Protein AF-Q2H6L5-F1 (afdb_monomer)

Sequence (266 aa):
MANTTLASGLPPLPAYEIQPMPDLLPFISDFWLSLVSTHIAYWVVSMIFHVIDVYDLFPQYRLHTPEEITQRNLASRYEVARDVIIEQIIQMGMSAFLSATDPQQTTGTEEYDVAVWATRIRLAQRALPTVLGTLGFNAAAISKNMAASYPLLAGALAGGHYPFLTTTLDDVTGTAVPAFATWELMVAKAIYWVIVPGFQFWVATCFLDTWQYFWHRAMHLNKWMYSTSTRLLDNTNPMWLDTFFLPPLAFTSNTCGSSSAPGLRP

Radius of gyration: 29.84 Å; Cα contacts (8 Å, |Δi|>4): 184; chains: 1; bounding box: 64×45×95 Å

Structure (mmCIF, N/CA/C/O backbone):
data_AF-Q2H6L5-F1
#
_entry.id   AF-Q2H6L5-F1
#
loop_
_atom_site.group_PDB
_atom_site.id
_atom_site.type_symbol
_atom_site.label_atom_id
_atom_site.label_alt_id
_atom_site.label_comp_id
_atom_site.label_asym_id
_atom_site.label_entity_id
_atom_site.label_seq_id
_atom_site.pdbx_PDB_ins_code
_atom_site.Cartn_x
_atom_site.Cartn_y
_atom_site.Cartn_z
_atom_site.occupancy
_atom_site.B_iso_or_equiv
_atom_site.auth_seq_id
_atom_site.auth_comp_id
_atom_sit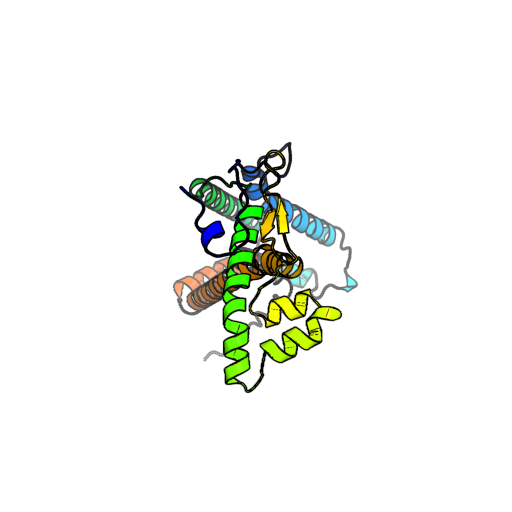e.auth_asym_id
_atom_site.auth_atom_id
_atom_site.pdbx_PDB_model_num
ATOM 1 N N . MET A 1 1 ? 11.562 21.575 -23.765 1.00 37.56 1 MET A N 1
ATOM 2 C CA . MET A 1 1 ? 12.894 20.967 -23.548 1.00 37.56 1 MET A CA 1
ATOM 3 C C . MET A 1 1 ? 13.044 19.821 -24.535 1.00 37.56 1 MET A C 1
ATOM 5 O O . MET A 1 1 ? 12.122 19.024 -24.623 1.00 37.56 1 MET A O 1
ATOM 9 N N . ALA A 1 2 ? 14.115 19.775 -25.331 1.00 34.81 2 ALA A N 1
ATOM 10 C CA . ALA A 1 2 ? 14.342 18.668 -26.264 1.00 34.81 2 ALA A CA 1
ATOM 11 C C . ALA A 1 2 ? 14.502 17.346 -25.488 1.00 34.81 2 ALA A C 1
ATOM 13 O O . ALA A 1 2 ? 15.162 17.309 -24.451 1.00 34.81 2 ALA A O 1
ATOM 14 N N . ASN A 1 3 ? 13.846 16.292 -25.968 1.00 46.44 3 ASN A N 1
ATOM 15 C CA . ASN A 1 3 ? 13.626 15.028 -25.268 1.00 46.44 3 ASN A CA 1
ATOM 16 C C . ASN A 1 3 ? 14.950 14.242 -25.103 1.00 46.44 3 ASN A C 1
ATOM 18 O O . ASN A 1 3 ? 15.406 13.574 -26.029 1.00 46.44 3 ASN A O 1
ATOM 22 N N . THR A 1 4 ? 15.590 14.319 -23.932 1.00 49.75 4 THR A N 1
ATOM 23 C CA . THR A 1 4 ? 16.863 13.640 -23.593 1.00 49.75 4 THR A CA 1
ATOM 24 C C . THR A 1 4 ? 16.803 12.105 -23.699 1.00 49.75 4 THR A C 1
ATOM 26 O O . THR A 1 4 ? 17.840 11.441 -23.771 1.00 49.75 4 THR A O 1
ATOM 29 N N . THR A 1 5 ? 15.603 11.525 -23.775 1.00 52.12 5 THR A N 1
ATOM 30 C CA . THR A 1 5 ? 15.363 10.087 -23.997 1.00 52.12 5 THR A CA 1
ATOM 31 C C . THR A 1 5 ? 15.743 9.629 -25.414 1.00 52.12 5 THR A C 1
ATOM 33 O O . THR A 1 5 ? 16.339 8.563 -25.568 1.00 52.12 5 THR A O 1
ATOM 36 N N . LEU A 1 6 ? 15.533 10.469 -26.439 1.00 52.00 6 LEU A N 1
ATOM 37 C CA . LEU A 1 6 ? 15.853 10.140 -27.839 1.00 52.00 6 LEU A CA 1
ATOM 38 C C . LEU A 1 6 ? 17.363 9.974 -28.073 1.00 52.00 6 LEU A C 1
ATOM 40 O O . LEU A 1 6 ? 17.778 9.117 -28.847 1.00 52.00 6 LEU A O 1
ATOM 44 N N . ALA A 1 7 ? 18.198 10.739 -27.362 1.00 53.41 7 ALA A N 1
ATOM 45 C CA . ALA A 1 7 ? 19.657 10.657 -27.478 1.00 53.41 7 ALA A CA 1
ATOM 46 C C . ALA A 1 7 ? 20.260 9.406 -26.808 1.00 53.41 7 ALA A C 1
ATOM 48 O O . ALA A 1 7 ? 21.403 9.049 -27.080 1.00 53.41 7 ALA A O 1
ATOM 49 N N . SER A 1 8 ? 19.510 8.737 -25.924 1.00 63.22 8 SER A N 1
ATOM 50 C CA . SER A 1 8 ? 20.000 7.622 -25.099 1.00 63.22 8 SER A CA 1
ATOM 51 C C . SER A 1 8 ? 19.483 6.245 -25.537 1.00 63.22 8 SER A C 1
ATOM 53 O O . SER A 1 8 ? 19.773 5.246 -24.867 1.00 63.22 8 SER A O 1
ATOM 55 N N . GLY A 1 9 ? 18.736 6.178 -26.649 1.00 74.19 9 GLY A N 1
ATOM 56 C CA . GLY A 1 9 ? 18.139 4.943 -27.172 1.00 74.19 9 GLY A CA 1
ATOM 57 C C . GLY A 1 9 ? 17.084 4.332 -26.244 1.00 74.19 9 GLY A C 1
ATOM 58 O O . GLY A 1 9 ? 16.848 3.125 -26.292 1.00 74.19 9 GLY A O 1
ATOM 59 N N . LEU A 1 10 ? 16.505 5.137 -25.350 1.00 84.62 10 LEU A N 1
ATOM 60 C CA . LEU A 1 10 ? 15.455 4.719 -24.425 1.00 84.62 10 LEU A CA 1
ATOM 61 C C . LEU A 1 10 ? 14.077 5.045 -25.014 1.00 84.62 10 LEU A C 1
ATOM 63 O O . LEU A 1 10 ? 13.949 6.045 -25.725 1.00 84.62 10 LEU A O 1
ATOM 67 N N . PRO A 1 11 ? 13.045 4.241 -24.708 1.00 87.44 11 PRO A N 1
ATOM 68 C CA . PRO A 1 11 ? 11.677 4.608 -25.040 1.00 87.44 11 PRO A CA 1
ATOM 69 C C . PRO A 1 11 ? 11.304 5.960 -24.408 1.00 87.44 11 PRO A C 1
ATOM 71 O O . PRO A 1 11 ? 11.686 6.217 -23.260 1.00 87.44 11 PRO A O 1
ATOM 74 N N . PRO A 1 12 ? 10.596 6.841 -25.135 1.00 87.31 12 PRO A N 1
ATOM 75 C CA . PRO A 1 12 ? 10.153 8.116 -24.589 1.00 87.31 12 PRO A CA 1
ATOM 76 C C . PRO A 1 12 ? 9.108 7.899 -23.490 1.00 87.31 12 PRO A C 1
ATOM 78 O O . PRO A 1 12 ? 8.333 6.943 -23.527 1.00 87.31 12 PRO A O 1
ATOM 81 N N . LEU A 1 13 ? 9.091 8.799 -22.506 1.00 89.44 13 LEU A N 1
ATOM 82 C CA . LEU A 1 13 ? 8.074 8.788 -21.456 1.00 89.44 13 LEU A CA 1
ATOM 83 C C . LEU A 1 13 ? 6.744 9.326 -22.014 1.00 89.44 13 LEU A C 1
ATOM 85 O O . LEU A 1 13 ? 6.777 10.280 -22.799 1.00 89.44 13 LEU A O 1
ATOM 89 N N . PRO A 1 14 ? 5.595 8.743 -21.628 1.00 88.94 14 PRO A N 1
ATOM 90 C CA . PRO A 1 14 ? 4.289 9.219 -22.067 1.00 88.94 14 PRO A CA 1
ATOM 91 C C . PRO A 1 14 ? 3.994 10.608 -21.485 1.00 88.94 14 PRO A C 1
ATOM 93 O O . PRO A 1 14 ? 4.471 10.956 -20.404 1.00 88.94 14 PRO A O 1
ATOM 96 N N . ALA A 1 15 ? 3.214 11.414 -22.205 1.00 88.94 15 ALA A N 1
ATOM 97 C CA . ALA A 1 15 ? 2.677 12.651 -21.647 1.00 88.94 15 ALA A CA 1
ATOM 98 C C . ALA A 1 15 ? 1.630 12.319 -20.574 1.00 88.94 15 ALA A C 1
ATOM 100 O O . ALA A 1 15 ? 0.943 11.305 -20.675 1.00 88.94 15 ALA A O 1
ATOM 101 N N . TYR A 1 16 ? 1.507 13.176 -19.564 1.00 91.19 16 TYR A N 1
ATOM 102 C CA . TYR A 1 16 ? 0.516 13.029 -18.504 1.00 91.19 16 TYR A CA 1
ATOM 103 C C . TYR A 1 16 ? -0.158 14.369 -18.219 1.00 91.19 16 TYR A C 1
ATOM 105 O O . TYR A 1 16 ? 0.431 15.433 -18.430 1.00 91.19 16 TYR A O 1
ATOM 113 N N . GLU A 1 17 ? -1.383 14.307 -17.713 1.00 93.25 17 GLU A N 1
ATOM 114 C CA . GLU A 1 17 ? -2.144 15.463 -17.259 1.00 93.25 17 GLU A CA 1
ATOM 115 C C . GLU A 1 17 ? -2.653 15.180 -15.848 1.00 93.25 17 GLU A C 1
ATOM 117 O O . GLU A 1 17 ? -3.226 14.125 -15.589 1.00 93.25 17 GLU A O 1
ATOM 122 N N . ILE A 1 18 ? -2.398 16.105 -14.923 1.00 94.06 18 ILE A N 1
ATOM 123 C CA . ILE A 1 18 ? -2.792 15.952 -13.522 1.00 94.06 18 ILE A CA 1
ATOM 124 C C . ILE A 1 18 ? -4.242 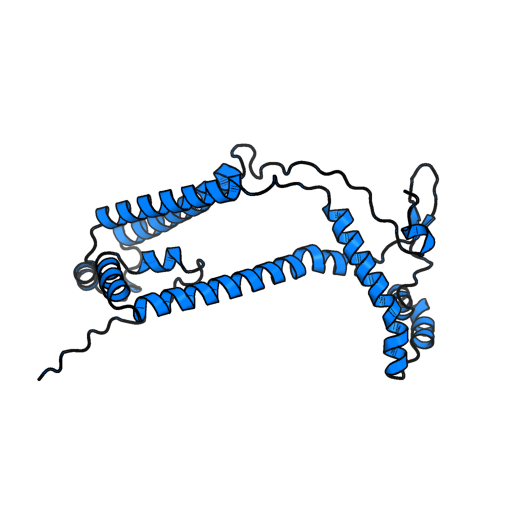16.398 -13.387 1.00 94.06 18 ILE A C 1
ATOM 126 O O . ILE A 1 18 ? -4.562 17.549 -13.681 1.00 94.06 18 ILE A O 1
ATOM 130 N N . GLN A 1 19 ? -5.095 15.507 -12.896 1.00 93.44 19 GLN A N 1
ATOM 131 C CA . GLN A 1 19 ? -6.496 15.799 -12.607 1.00 93.44 19 GLN A CA 1
ATOM 132 C C . GLN A 1 19 ? -6.811 15.490 -11.137 1.00 93.44 19 GLN A C 1
ATOM 134 O O . GLN A 1 19 ? -6.181 14.607 -10.547 1.00 93.44 19 GLN A O 1
ATOM 139 N N . PRO A 1 20 ? -7.754 16.212 -10.506 1.00 92.69 20 PRO A N 1
ATOM 140 C CA . PRO A 1 20 ? -8.19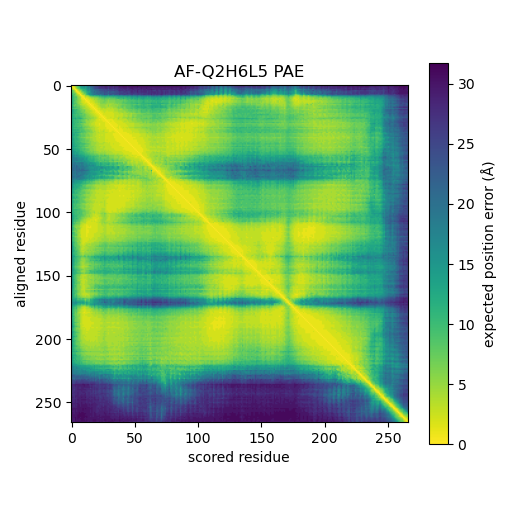5 15.879 -9.158 1.00 92.69 20 PRO A CA 1
ATOM 141 C C . PRO A 1 20 ? -8.842 14.490 -9.145 1.00 92.69 20 PRO A C 1
ATOM 143 O O . PRO A 1 20 ? -9.568 14.127 -10.072 1.00 92.69 20 PRO A O 1
ATOM 146 N N . MET A 1 21 ? -8.574 13.713 -8.094 1.00 91.31 21 MET A N 1
ATOM 147 C CA . MET A 1 21 ? -9.173 12.389 -7.944 1.00 91.31 21 MET A CA 1
ATOM 148 C C . MET A 1 21 ? -10.696 12.522 -7.750 1.00 91.31 21 MET A C 1
ATOM 150 O O . MET A 1 21 ? -11.120 13.314 -6.904 1.00 91.31 21 MET A O 1
ATOM 154 N N . PRO A 1 22 ? -11.522 11.805 -8.536 1.00 92.94 22 PRO A N 1
ATOM 155 C CA . PRO A 1 22 ? -12.965 11.794 -8.334 1.00 92.94 22 PRO A CA 1
ATOM 156 C C . PRO A 1 22 ? -13.330 10.991 -7.082 1.00 92.94 22 PRO A C 1
ATOM 158 O O . PRO A 1 22 ? -12.660 10.009 -6.768 1.00 92.94 22 PRO A O 1
ATOM 161 N N . ASP A 1 23 ? -14.425 11.375 -6.423 1.00 94.12 23 ASP A N 1
ATOM 162 C CA . ASP A 1 23 ? -14.962 10.627 -5.283 1.00 94.12 23 ASP A CA 1
ATOM 163 C C . ASP A 1 23 ? -15.315 9.179 -5.680 1.00 94.12 23 ASP A C 1
ATOM 165 O O . ASP A 1 23 ? -15.858 8.926 -6.763 1.00 94.12 23 ASP A O 1
ATOM 169 N N . LEU A 1 24 ? -15.060 8.223 -4.782 1.00 92.94 24 LEU A N 1
ATOM 170 C CA . LEU A 1 24 ? -15.322 6.797 -4.993 1.00 92.94 24 LEU A CA 1
ATOM 171 C C . LEU A 1 24 ? -16.818 6.500 -5.169 1.00 92.94 24 LEU A C 1
ATOM 173 O O . LEU A 1 24 ? -17.199 5.609 -5.934 1.00 92.94 24 LEU A O 1
ATOM 177 N N . LEU A 1 25 ? -17.671 7.219 -4.435 1.00 95.06 25 LEU A N 1
ATOM 178 C CA . LEU A 1 25 ? -19.121 7.062 -4.462 1.00 95.06 25 LEU A CA 1
ATOM 179 C C . LEU A 1 25 ? -19.787 8.381 -4.873 1.00 95.06 25 LEU A C 1
ATOM 181 O O . LEU A 1 25 ? -19.520 9.417 -4.276 1.00 95.06 25 LEU A O 1
ATOM 185 N N . PRO A 1 26 ? -20.745 8.370 -5.817 1.00 94.12 26 PRO A N 1
ATOM 186 C CA . PRO A 1 26 ? -21.317 9.605 -6.362 1.00 94.12 26 PRO A CA 1
ATOM 187 C C . PRO A 1 26 ? -22.200 10.387 -5.373 1.00 94.12 26 PRO A C 1
ATOM 189 O O . PRO A 1 26 ? -22.638 11.491 -5.684 1.00 94.12 26 PRO A O 1
ATOM 192 N N . PHE A 1 27 ? -22.525 9.811 -4.213 1.00 94.56 27 PHE A N 1
ATOM 193 C CA . PHE A 1 27 ? -23.449 10.384 -3.227 1.00 94.56 27 PHE A CA 1
ATOM 194 C C . PHE A 1 27 ? -22.777 10.810 -1.913 1.00 94.56 27 PHE A C 1
ATOM 196 O O . PHE A 1 27 ? -23.451 11.361 -1.045 1.00 94.56 27 PHE A O 1
ATOM 203 N N . ILE A 1 28 ? -21.482 10.538 -1.734 1.00 95.50 28 ILE A N 1
ATOM 204 C CA . ILE A 1 28 ? -20.728 10.894 -0.530 1.00 95.50 28 ILE A CA 1
ATOM 205 C C . ILE A 1 28 ? -19.289 11.202 -0.927 1.00 95.50 28 ILE A C 1
ATOM 207 O O . ILE A 1 28 ? -18.679 10.423 -1.650 1.00 95.50 28 ILE A O 1
ATOM 211 N N . SER A 1 29 ? -18.750 12.327 -0.455 1.00 94.25 29 SER A N 1
ATOM 212 C CA . SER A 1 29 ? -17.354 12.654 -0.742 1.00 94.25 29 SER A CA 1
ATOM 213 C C . SER A 1 29 ? -16.404 11.699 -0.030 1.00 94.25 29 SER A C 1
ATOM 215 O O . SER A 1 29 ? -16.710 11.213 1.066 1.00 94.25 29 SER A O 1
ATOM 217 N N . ASP A 1 30 ? -15.218 11.495 -0.597 1.00 91.69 30 ASP A N 1
ATOM 218 C CA . ASP A 1 30 ? -14.197 10.618 -0.011 1.00 91.69 30 ASP A CA 1
ATOM 219 C C . ASP A 1 30 ? -13.775 11.077 1.392 1.00 91.69 30 ASP A C 1
ATOM 221 O O . ASP A 1 30 ? -13.472 10.262 2.268 1.00 91.69 30 ASP A O 1
ATOM 225 N N . PHE A 1 31 ? -13.864 12.385 1.655 1.00 92.44 31 PHE A N 1
ATOM 226 C CA . PHE A 1 31 ? -13.697 12.951 2.991 1.00 92.44 31 PHE A CA 1
ATOM 227 C C . PHE A 1 31 ? -14.685 12.350 3.998 1.00 92.44 31 PHE A C 1
ATOM 229 O O . PHE A 1 31 ? -14.270 11.770 4.998 1.00 92.44 31 PHE A O 1
ATOM 236 N N . TRP A 1 32 ? -15.994 12.451 3.741 1.00 93.56 32 TRP A N 1
ATOM 237 C CA . TRP A 1 32 ? -16.998 11.921 4.666 1.00 93.56 32 TRP A CA 1
ATOM 238 C C . TRP A 1 32 ? -16.978 10.401 4.705 1.00 93.56 32 TRP A C 1
ATOM 240 O O . TRP A 1 32 ? -17.128 9.828 5.781 1.00 93.56 32 TRP A O 1
ATOM 250 N N . LEU A 1 33 ? -16.757 9.758 3.557 1.00 92.25 33 LEU A N 1
ATOM 251 C CA . LEU A 1 33 ? -16.667 8.310 3.451 1.00 92.25 33 LEU A CA 1
ATOM 252 C C . LEU A 1 33 ? -15.544 7.769 4.341 1.00 92.25 33 LEU A C 1
ATOM 254 O O . LEU A 1 33 ? -15.787 6.873 5.147 1.00 92.25 33 LEU A O 1
ATOM 258 N N . SER A 1 34 ? -14.342 8.343 4.244 1.00 89.81 34 SER A N 1
ATOM 259 C CA . SER A 1 34 ? -13.201 7.949 5.079 1.00 89.81 34 SER A CA 1
ATOM 260 C C . SER A 1 34 ? -13.451 8.227 6.567 1.00 89.81 34 SER A C 1
ATOM 262 O O . SER A 1 34 ? -13.135 7.385 7.406 1.00 89.81 34 SER A O 1
ATOM 264 N N . LEU A 1 35 ? -14.098 9.354 6.889 1.00 91.62 35 LEU A N 1
ATOM 265 C CA . LEU A 1 35 ? -14.336 9.805 8.258 1.00 91.62 35 LEU A CA 1
ATOM 266 C C . LEU A 1 35 ? -15.338 8.950 9.047 1.00 91.62 35 LEU A C 1
ATOM 268 O O . LEU A 1 35 ? -15.181 8.835 10.258 1.00 91.62 35 LEU A O 1
ATOM 272 N N . VAL A 1 36 ? -16.373 8.396 8.400 1.00 91.81 36 VAL A N 1
ATOM 273 C CA . VAL A 1 36 ? -17.456 7.655 9.088 1.00 91.81 36 VAL A CA 1
ATOM 274 C C . VAL A 1 36 ? -17.402 6.142 8.875 1.00 91.81 36 VAL A C 1
ATOM 276 O O . VAL A 1 36 ? -18.082 5.401 9.584 1.00 91.81 36 VAL A O 1
ATOM 279 N N . SER A 1 37 ? -16.632 5.663 7.891 1.00 91.00 37 SER A N 1
ATOM 280 C CA . SER A 1 37 ? -16.613 4.249 7.489 1.00 91.00 37 SER A CA 1
ATOM 281 C C . SER A 1 37 ? -16.253 3.313 8.646 1.00 91.00 37 SER A C 1
ATOM 283 O O . SER A 1 37 ? -16.964 2.338 8.906 1.00 91.00 37 SER A O 1
ATOM 285 N N . THR A 1 38 ? -15.196 3.634 9.396 1.00 87.56 38 THR A N 1
ATOM 286 C CA . THR A 1 38 ? -14.739 2.807 10.523 1.00 87.56 38 THR A CA 1
ATOM 287 C C . THR A 1 38 ? -15.765 2.767 11.655 1.00 87.56 38 THR A C 1
ATOM 289 O O . THR A 1 38 ? -15.979 1.717 12.261 1.00 87.56 38 THR A O 1
ATOM 292 N N . HIS A 1 39 ? -16.465 3.873 11.896 1.00 90.50 39 HIS A N 1
ATOM 293 C CA . HIS A 1 39 ? -17.512 3.999 12.911 1.00 90.50 39 HIS A CA 1
ATOM 294 C C . HIS A 1 39 ? -18.749 3.192 12.547 1.00 90.50 39 HIS A C 1
ATOM 296 O O . HIS A 1 39 ? -19.269 2.449 13.378 1.00 90.50 39 HIS A O 1
ATOM 302 N N . ILE A 1 40 ? -19.204 3.293 11.296 1.00 91.19 40 ILE A N 1
ATOM 303 C CA . ILE A 1 40 ? -20.325 2.489 10.796 1.00 91.19 40 ILE A CA 1
ATOM 304 C C . ILE A 1 40 ? -19.984 1.004 10.920 1.00 91.19 40 ILE A C 1
ATOM 306 O O . ILE A 1 40 ? -20.789 0.243 11.455 1.00 91.19 40 ILE A O 1
ATOM 310 N N . ALA A 1 41 ? -18.787 0.592 10.491 1.00 89.12 41 ALA A N 1
ATOM 311 C CA . ALA A 1 41 ? -18.342 -0.794 10.608 1.00 89.12 41 ALA A CA 1
ATOM 312 C C . ALA A 1 41 ? -18.349 -1.274 12.069 1.00 89.12 41 ALA A C 1
ATOM 314 O O . ALA A 1 41 ? -18.884 -2.345 12.361 1.00 89.12 41 ALA A O 1
ATOM 315 N N . TYR A 1 42 ? -17.834 -0.457 12.993 1.00 87.62 42 TYR A N 1
ATOM 316 C CA . TYR A 1 42 ? -17.867 -0.741 14.425 1.00 87.62 42 TYR A CA 1
ATOM 317 C C . TYR A 1 42 ? -19.299 -0.962 14.940 1.00 87.62 42 TYR A C 1
ATOM 319 O O . TYR A 1 42 ? -19.558 -1.959 15.618 1.00 87.62 42 TYR A O 1
ATOM 327 N N . TRP A 1 43 ? -20.245 -0.078 14.606 1.00 88.19 43 TRP A N 1
ATOM 328 C CA . TRP A 1 43 ? -21.628 -0.196 15.077 1.00 88.19 43 TRP A CA 1
ATOM 329 C C . TRP A 1 43 ? -22.343 -1.394 14.456 1.00 88.19 43 TRP A C 1
ATOM 331 O O . TRP A 1 43 ? -23.059 -2.102 15.159 1.00 88.19 43 TRP A O 1
ATOM 341 N N . VAL A 1 44 ? -22.111 -1.675 13.172 1.00 89.94 44 VAL A N 1
ATOM 342 C CA . VAL A 1 44 ? -22.657 -2.860 12.497 1.00 89.94 44 VAL A CA 1
ATOM 343 C C . VAL A 1 44 ? -22.187 -4.136 13.194 1.00 89.94 44 VAL A C 1
ATOM 345 O O . VAL A 1 44 ? -23.014 -4.965 13.572 1.00 89.94 44 VAL A O 1
ATOM 348 N N . VAL A 1 45 ? -20.879 -4.279 13.427 1.00 85.25 45 VAL A N 1
ATOM 349 C CA . VAL A 1 45 ? -20.316 -5.452 14.112 1.00 85.25 45 VAL A CA 1
ATOM 350 C C . VAL A 1 45 ? -20.820 -5.538 15.556 1.00 85.25 45 VAL A C 1
ATOM 352 O O . VAL A 1 45 ? -21.267 -6.600 15.986 1.00 85.25 45 VAL A O 1
ATOM 355 N N . SER A 1 46 ? -20.841 -4.422 16.288 1.00 83.00 46 SER A N 1
ATOM 356 C CA . SER A 1 46 ? -21.345 -4.364 17.668 1.00 83.00 46 SER A CA 1
ATOM 357 C C . SER A 1 46 ? -22.812 -4.781 17.766 1.00 83.00 46 SER A C 1
ATOM 359 O O . SER A 1 46 ? -23.183 -5.525 18.671 1.00 83.00 46 SER A O 1
ATOM 361 N N . MET A 1 47 ? -23.649 -4.362 16.814 1.00 85.12 47 MET A N 1
ATOM 362 C CA . MET A 1 47 ? -25.056 -4.756 16.763 1.00 85.12 47 MET A CA 1
ATOM 363 C C . MET A 1 47 ? -25.232 -6.236 16.424 1.00 85.12 47 MET A C 1
ATOM 365 O O . MET A 1 47 ? -26.107 -6.878 16.998 1.00 85.12 47 MET A O 1
ATOM 369 N N . ILE A 1 48 ? -24.387 -6.807 15.559 1.00 84.69 48 ILE A N 1
ATOM 370 C CA . ILE A 1 48 ? -24.379 -8.255 15.304 1.00 84.69 48 ILE A CA 1
ATOM 371 C C . ILE A 1 48 ? -24.085 -9.016 16.602 1.00 84.69 48 ILE A C 1
ATOM 373 O O . ILE A 1 48 ? -24.835 -9.923 16.963 1.00 84.69 48 ILE A O 1
ATOM 377 N N . PHE A 1 49 ? -23.048 -8.618 17.346 1.00 81.81 49 PHE A N 1
ATOM 378 C CA . PHE A 1 49 ? -22.740 -9.228 18.643 1.00 81.81 49 PHE A CA 1
ATOM 379 C C . PHE A 1 49 ? -23.854 -9.015 19.671 1.00 81.81 49 PHE A C 1
ATOM 381 O O . PHE A 1 49 ? -24.178 -9.939 20.412 1.00 81.81 49 PHE A O 1
ATOM 388 N N . HIS A 1 50 ? -24.490 -7.843 19.683 1.00 80.69 50 HIS A N 1
ATOM 389 C CA . HIS A 1 50 ? -25.626 -7.573 20.557 1.00 80.69 50 HIS A CA 1
ATOM 390 C C . HIS A 1 50 ? -26.809 -8.506 20.274 1.00 80.69 50 HIS A C 1
ATOM 392 O O . HIS A 1 50 ? -27.406 -9.041 21.203 1.00 80.69 50 HIS A O 1
ATOM 398 N N . VAL A 1 51 ? -27.125 -8.744 18.998 1.00 84.88 51 VAL A N 1
ATOM 399 C CA . VAL A 1 51 ? -28.165 -9.696 18.583 1.00 84.88 51 VAL A CA 1
ATOM 400 C C . VAL A 1 51 ? -27.801 -11.117 19.020 1.00 84.88 51 VAL A C 1
ATOM 402 O O . VAL A 1 51 ? -28.646 -11.809 19.582 1.00 84.88 51 VAL A O 1
ATOM 405 N N . ILE A 1 52 ? -26.551 -11.544 18.813 1.00 83.31 52 ILE A N 1
ATOM 406 C CA . ILE A 1 52 ? -26.077 -12.871 19.241 1.00 83.31 52 ILE A CA 1
ATOM 407 C C . ILE A 1 52 ? -26.234 -13.059 20.757 1.00 83.31 52 ILE A C 1
ATOM 409 O O . ILE A 1 52 ? -26.691 -14.118 21.185 1.00 83.31 52 ILE A O 1
ATOM 413 N N . ASP A 1 53 ? -25.876 -12.042 21.544 1.00 80.81 53 ASP A N 1
ATOM 414 C CA . ASP A 1 53 ? -25.941 -12.059 23.009 1.00 80.81 53 ASP A CA 1
ATOM 415 C C . ASP A 1 53 ? -27.389 -12.061 23.527 1.00 80.81 53 ASP A C 1
ATOM 417 O O . ASP A 1 53 ? -27.749 -12.883 24.364 1.00 80.81 53 ASP A O 1
ATOM 421 N N . VAL A 1 54 ? -28.256 -11.196 22.985 1.00 83.19 54 VAL A N 1
ATOM 422 C CA . VAL A 1 54 ? -29.657 -11.064 23.430 1.00 83.19 54 VAL A CA 1
ATOM 423 C C . VAL A 1 54 ? -30.495 -12.299 23.106 1.00 83.19 54 VAL A C 1
ATOM 425 O O . VAL A 1 54 ? -31.338 -12.689 23.913 1.00 83.19 54 VAL A O 1
ATOM 428 N N . TYR A 1 55 ? -30.290 -12.906 21.936 1.00 90.06 55 TYR A N 1
ATOM 429 C CA . TYR A 1 55 ? -31.031 -14.103 21.527 1.00 90.06 55 TYR A CA 1
ATOM 430 C C . TYR A 1 55 ? -30.351 -15.413 21.926 1.00 90.06 55 TYR A C 1
ATOM 432 O O . TYR A 1 55 ? -30.875 -16.473 21.593 1.00 90.06 55 TYR A O 1
ATOM 440 N N . ASP A 1 56 ? -29.208 -15.346 22.614 1.00 86.44 56 ASP A N 1
ATOM 441 C CA . ASP A 1 56 ? -28.426 -16.505 23.048 1.00 86.44 56 ASP A CA 1
ATOM 442 C C . ASP A 1 56 ? -28.233 -17.532 21.913 1.00 86.44 56 ASP A C 1
ATOM 444 O O . ASP A 1 56 ? -28.551 -18.708 22.052 1.00 86.44 56 ASP A O 1
ATOM 448 N N . LEU A 1 57 ? -27.769 -17.081 20.736 1.00 86.31 57 LEU A N 1
ATOM 449 C CA . LEU A 1 57 ? -27.772 -17.906 19.511 1.00 86.31 57 LEU A CA 1
ATOM 450 C C . LEU A 1 57 ? -26.779 -19.085 19.541 1.00 86.31 57 LEU A C 1
ATOM 452 O O . LEU A 1 57 ? -26.942 -20.051 18.793 1.00 86.31 57 LEU A O 1
ATOM 456 N N . PHE A 1 58 ? -25.736 -19.013 20.375 1.00 87.44 58 PHE A N 1
ATOM 457 C CA . PHE A 1 58 ? -24.613 -19.960 20.373 1.00 87.44 58 PHE A CA 1
ATOM 458 C C . PHE A 1 58 ? -24.170 -20.412 21.783 1.00 87.44 58 PHE A C 1
ATOM 460 O O . PHE A 1 58 ? -22.982 -20.321 22.111 1.00 87.44 58 PHE A O 1
ATOM 467 N N . PRO A 1 59 ? -25.071 -20.936 22.632 1.00 86.12 59 PRO A N 1
ATOM 468 C CA . PRO A 1 59 ? -24.753 -21.255 24.024 1.00 86.12 59 PRO A CA 1
ATOM 469 C C . PRO A 1 59 ? -23.713 -22.379 24.152 1.00 86.12 59 PRO A C 1
ATOM 471 O O . PRO A 1 59 ? -22.909 -22.371 25.079 1.00 86.12 59 PRO A O 1
ATOM 474 N N . GLN A 1 60 ? -23.660 -23.313 23.195 1.00 86.44 60 GLN A N 1
ATOM 475 C CA . GLN A 1 60 ? -22.712 -24.436 23.192 1.00 86.44 60 GLN A CA 1
ATOM 476 C C . GLN A 1 60 ? -21.230 -24.037 23.075 1.00 86.44 60 GLN A C 1
ATOM 478 O O . GLN A 1 60 ? -20.364 -24.848 23.390 1.00 86.44 60 GLN A O 1
ATOM 483 N N . TYR A 1 61 ? -20.926 -22.822 22.610 1.00 84.75 61 TYR A N 1
ATOM 484 C CA . TYR A 1 61 ? -19.550 -22.336 22.447 1.00 84.75 61 TYR A CA 1
ATOM 485 C C . TYR A 1 61 ? -19.123 -21.367 23.563 1.00 84.75 61 TYR A C 1
ATOM 487 O O . TYR A 1 61 ? -18.029 -20.804 23.512 1.00 84.75 61 TYR A O 1
ATOM 495 N N . ARG A 1 62 ? -19.975 -21.147 24.573 1.00 80.00 62 ARG A N 1
ATOM 496 C CA . ARG A 1 62 ? -19.726 -20.204 25.666 1.00 80.00 62 ARG A CA 1
ATOM 497 C C . ARG A 1 62 ? -18.708 -20.786 26.660 1.00 80.00 62 ARG A C 1
ATOM 499 O O . ARG A 1 62 ? -18.940 -21.834 27.253 1.00 80.00 62 ARG A O 1
ATOM 506 N N . LEU A 1 63 ? -17.592 -20.079 26.857 1.00 80.00 63 LEU A N 1
ATOM 507 C CA . LEU A 1 63 ? -16.512 -20.474 27.779 1.00 80.00 63 LEU A CA 1
ATOM 508 C C . LEU A 1 63 ? -16.819 -20.169 29.257 1.00 80.00 63 LEU A C 1
ATOM 510 O O . LEU A 1 63 ? -16.351 -20.888 30.133 1.00 80.00 63 LEU A O 1
ATOM 514 N N . HIS A 1 64 ? -17.595 -19.114 29.527 1.00 76.19 64 HIS A N 1
ATOM 515 C CA . HIS A 1 64 ? -17.902 -18.619 30.874 1.00 76.19 64 HIS A CA 1
ATOM 516 C C . HIS A 1 64 ? -19.405 -18.572 31.111 1.00 76.19 64 HIS A C 1
ATOM 518 O O . HIS A 1 64 ? -20.155 -18.159 30.232 1.00 76.19 64 HIS A O 1
ATOM 524 N N . THR A 1 65 ? -19.858 -18.956 32.301 1.00 81.44 65 THR A N 1
ATOM 525 C CA . THR A 1 65 ? -21.291 -18.901 32.640 1.00 81.44 65 THR A CA 1
ATOM 526 C C . THR A 1 65 ? -21.817 -17.454 32.644 1.00 81.44 65 THR A C 1
ATOM 528 O O . THR A 1 65 ? -21.040 -16.530 32.905 1.00 81.44 65 THR A O 1
ATOM 531 N N . PRO A 1 66 ? -23.114 -17.210 32.364 1.00 76.62 66 PRO A N 1
ATOM 532 C CA . PRO A 1 66 ? -23.691 -15.861 32.411 1.00 76.62 66 PRO A CA 1
ATOM 533 C C . PRO A 1 66 ? -23.476 -15.153 33.756 1.00 76.62 66 PRO A C 1
ATOM 535 O O . PRO A 1 66 ? -23.241 -13.943 33.803 1.00 76.62 66 PRO A O 1
ATOM 538 N N . GLU A 1 67 ? -23.502 -15.908 34.853 1.00 79.19 67 GLU A N 1
ATOM 539 C CA . GLU A 1 67 ? -23.250 -15.415 36.204 1.00 79.19 67 GLU A CA 1
ATOM 540 C C . GLU A 1 67 ? -21.792 -14.972 36.375 1.00 79.19 67 GLU A C 1
ATOM 542 O O . GLU A 1 67 ? -21.539 -13.896 36.917 1.00 79.19 67 GLU A O 1
ATOM 547 N N . GLU A 1 68 ? -20.833 -15.750 35.863 1.00 78.62 68 GLU A N 1
ATOM 548 C CA . GLU A 1 68 ? -19.410 -15.391 35.879 1.00 78.62 68 GLU A CA 1
ATOM 549 C C . GLU A 1 68 ? -19.141 -14.128 35.046 1.00 78.62 68 GLU A C 1
ATOM 551 O O . GLU A 1 68 ? -18.426 -13.231 35.494 1.00 78.62 68 GLU A O 1
ATOM 556 N N . ILE A 1 69 ? -19.750 -14.017 33.861 1.00 71.31 69 ILE A N 1
ATOM 557 C CA . ILE A 1 69 ? -19.615 -12.836 32.993 1.00 71.31 69 ILE A CA 1
ATOM 558 C C . ILE A 1 69 ? -20.170 -11.593 33.695 1.00 71.31 69 ILE A C 1
ATOM 560 O O . ILE A 1 69 ? -19.527 -10.546 33.699 1.00 71.31 69 ILE A O 1
ATOM 564 N N . THR A 1 70 ? -21.338 -11.710 34.328 1.00 74.50 70 THR A N 1
ATOM 565 C CA . THR A 1 70 ? -21.979 -10.590 35.030 1.00 74.50 70 THR A CA 1
ATOM 566 C C . THR A 1 70 ? -21.169 -10.145 36.249 1.00 74.50 70 THR A C 1
ATOM 568 O O . THR A 1 70 ? -21.075 -8.952 36.510 1.00 74.50 70 THR A O 1
ATOM 571 N N . GLN A 1 71 ? -20.543 -11.076 36.975 1.00 76.62 71 GLN A N 1
ATOM 572 C CA . GLN A 1 71 ? -19.680 -10.739 38.114 1.00 76.62 71 GLN A CA 1
ATOM 573 C C . GLN A 1 71 ? -18.368 -10.071 37.694 1.00 76.62 71 GLN A C 1
ATOM 575 O O . GLN A 1 71 ? -17.845 -9.235 38.428 1.00 76.62 71 GLN A O 1
ATOM 580 N N . ARG A 1 72 ? -17.825 -10.444 36.531 1.00 71.19 72 ARG A N 1
ATOM 581 C CA . ARG A 1 72 ? -16.581 -9.871 35.999 1.00 71.19 72 ARG A CA 1
ATOM 582 C C . ARG A 1 72 ? -16.806 -8.560 35.248 1.00 71.19 72 ARG A C 1
ATOM 584 O O . ARG A 1 72 ? -15.871 -7.776 35.130 1.00 71.19 72 ARG A O 1
ATOM 591 N N . ASN A 1 73 ? -18.015 -8.313 34.745 1.00 71.69 73 ASN A N 1
ATOM 592 C CA . ASN A 1 73 ? -18.346 -7.076 34.052 1.00 71.69 73 ASN A CA 1
ATOM 593 C C . ASN A 1 73 ? -18.708 -5.969 35.048 1.00 71.69 73 ASN A C 1
ATOM 595 O O . ASN A 1 73 ? -19.854 -5.830 35.471 1.00 71.69 73 ASN A O 1
ATOM 599 N N . LEU A 1 74 ? -17.707 -5.169 35.401 1.00 71.56 74 LEU A N 1
ATOM 600 C CA . LEU A 1 74 ? -17.861 -4.043 36.320 1.00 71.56 74 LEU A CA 1
ATOM 601 C C . LEU A 1 74 ? -18.447 -2.792 35.640 1.00 71.56 74 LEU A C 1
ATOM 603 O O . LEU A 1 74 ? -18.892 -1.878 36.331 1.00 71.56 74 LEU A O 1
ATOM 607 N N . ALA A 1 75 ? -18.470 -2.753 34.304 1.00 72.44 75 ALA A N 1
ATOM 608 C CA . ALA A 1 75 ? -18.888 -1.600 33.516 1.00 72.44 75 ALA A CA 1
ATOM 609 C C . ALA A 1 75 ? -20.376 -1.669 33.149 1.00 72.44 75 ALA A C 1
ATOM 611 O O . ALA A 1 75 ? -20.862 -2.670 32.608 1.00 72.44 75 ALA A O 1
ATOM 612 N N . SER A 1 76 ? -21.113 -0.575 33.344 1.00 78.00 76 SER A N 1
ATOM 613 C CA . SER A 1 76 ? -22.469 -0.482 32.803 1.00 78.00 76 SER A CA 1
ATOM 614 C C . SER A 1 76 ? -22.449 -0.261 31.285 1.00 78.00 76 SER A C 1
ATOM 616 O O . SER A 1 76 ? -21.553 0.375 30.727 1.00 78.00 76 SER A O 1
ATOM 618 N N . ARG A 1 77 ? -23.500 -0.720 30.591 1.00 74.25 77 ARG A N 1
ATOM 619 C CA . ARG A 1 77 ? -23.668 -0.489 29.141 1.00 74.25 77 ARG A CA 1
ATOM 620 C C . ARG A 1 77 ? -23.645 0.999 28.768 1.00 74.25 77 ARG A C 1
ATOM 622 O O . ARG A 1 77 ? -23.206 1.344 27.677 1.00 74.25 77 ARG A O 1
ATOM 629 N N . TYR A 1 78 ? -24.116 1.868 29.664 1.00 78.88 78 TYR A N 1
ATOM 630 C CA . TYR A 1 78 ? -24.118 3.314 29.451 1.00 78.88 78 TYR A CA 1
ATOM 631 C C . TYR A 1 78 ? -22.7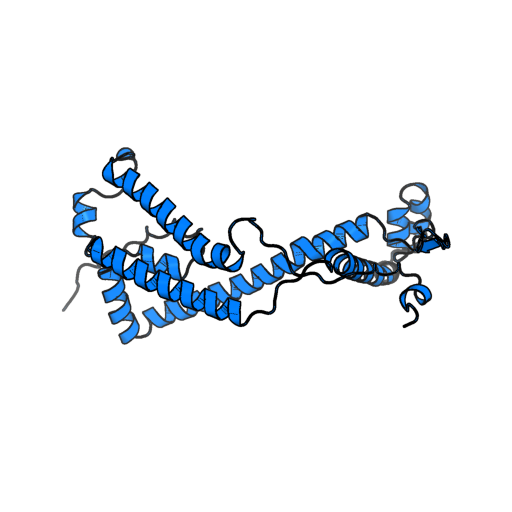12 3.919 29.533 1.00 78.88 78 TYR A C 1
ATOM 633 O O . TYR A 1 78 ? -22.361 4.730 28.682 1.00 78.88 78 TYR A O 1
ATOM 641 N N . GLU A 1 79 ? -21.901 3.519 30.518 1.00 77.25 79 GLU A N 1
ATOM 642 C CA . GLU A 1 79 ? -20.507 3.977 30.634 1.00 77.25 79 GLU A CA 1
ATOM 643 C C . GLU A 1 79 ? -19.700 3.574 29.407 1.00 77.25 79 GLU A C 1
ATOM 645 O O . GLU A 1 79 ? -19.046 4.414 28.799 1.00 77.25 79 GLU A O 1
ATOM 650 N N . VAL A 1 80 ? -19.867 2.324 28.977 1.00 79.62 80 VAL A N 1
ATOM 651 C CA . VAL A 1 80 ? -19.258 1.811 27.753 1.00 79.62 80 VAL A CA 1
ATOM 652 C C . VAL A 1 80 ? -19.687 2.627 26.529 1.00 79.62 80 VAL A C 1
ATOM 654 O O . VAL A 1 80 ? -18.842 3.102 25.779 1.00 79.62 80 VAL A O 1
ATOM 657 N N . ALA A 1 81 ? -20.991 2.847 26.331 1.00 80.62 81 ALA A N 1
ATOM 658 C CA . ALA A 1 81 ? -21.482 3.611 25.184 1.00 80.62 81 ALA A CA 1
ATOM 659 C C . ALA A 1 81 ? -20.984 5.067 25.186 1.00 80.62 81 ALA A C 1
ATOM 661 O O . ALA A 1 81 ? -20.658 5.610 24.131 1.00 80.62 81 ALA A O 1
ATOM 662 N N . ARG A 1 82 ? -20.908 5.702 26.362 1.00 82.38 82 ARG A N 1
ATOM 663 C CA . ARG A 1 82 ? -20.363 7.055 26.518 1.00 82.38 82 ARG A CA 1
ATOM 664 C C . ARG A 1 82 ? -18.895 7.105 26.101 1.00 82.38 82 ARG A C 1
ATOM 666 O O . ARG A 1 82 ? -18.523 8.000 25.347 1.00 82.38 82 ARG A O 1
ATOM 673 N N . ASP A 1 83 ? -18.085 6.175 26.593 1.00 79.50 83 ASP A N 1
ATOM 674 C CA . ASP A 1 83 ? -16.642 6.180 26.350 1.00 79.50 83 ASP A CA 1
ATOM 675 C C . ASP A 1 83 ? -16.346 5.939 24.858 1.00 79.50 83 ASP A C 1
ATOM 677 O O . ASP A 1 83 ? -15.572 6.685 24.260 1.00 79.50 83 ASP A O 1
ATOM 681 N N . VAL A 1 84 ? -17.103 5.048 24.206 1.00 84.12 84 VAL A N 1
ATOM 682 C CA . VAL A 1 84 ? -17.059 4.838 22.747 1.00 84.12 84 VAL A CA 1
ATOM 683 C C . VAL A 1 84 ? -17.371 6.109 21.963 1.00 84.12 84 VAL A C 1
ATOM 685 O O . VAL A 1 84 ? -16.660 6.447 21.022 1.00 84.12 84 VAL A O 1
ATOM 688 N N . ILE A 1 85 ? -18.433 6.834 22.325 1.00 87.12 85 ILE A N 1
ATOM 689 C CA . ILE A 1 85 ? -18.808 8.077 21.631 1.00 87.12 85 ILE A CA 1
ATOM 690 C C . ILE A 1 85 ? -17.682 9.113 21.754 1.00 87.12 85 ILE A C 1
ATOM 692 O O . ILE A 1 85 ? -17.354 9.784 20.776 1.00 87.12 85 ILE A O 1
ATOM 696 N N . ILE A 1 86 ? -17.077 9.242 22.939 1.00 84.62 86 ILE A N 1
ATOM 697 C CA . ILE A 1 86 ? -15.969 10.176 23.177 1.00 84.62 86 ILE A CA 1
ATOM 698 C C . ILE A 1 86 ? -14.759 9.806 22.312 1.00 84.62 86 ILE A C 1
ATOM 700 O O . ILE A 1 86 ? -14.201 10.675 21.640 1.00 84.62 86 ILE A O 1
ATOM 704 N N . GLU A 1 87 ? -14.378 8.530 22.285 1.00 83.06 87 GLU A N 1
ATOM 705 C CA . GLU A 1 87 ? -13.275 8.036 21.454 1.00 83.06 87 GLU A CA 1
ATOM 706 C C . GLU A 1 87 ? -13.528 8.288 19.970 1.00 83.06 87 GLU A C 1
ATOM 708 O O . GLU A 1 87 ? -12.659 8.801 19.266 1.00 83.06 87 GLU A O 1
ATOM 713 N N . GLN A 1 88 ? -14.743 8.006 19.506 1.00 88.38 88 GLN A N 1
ATOM 714 C CA . GLN A 1 88 ? -15.145 8.228 18.124 1.00 88.38 88 GLN A CA 1
ATOM 715 C C . GLN A 1 88 ? -15.084 9.710 17.736 1.00 88.38 88 GLN A C 1
ATOM 717 O O . GLN A 1 88 ? -14.587 10.024 16.655 1.00 88.38 88 GLN A O 1
ATOM 722 N N . ILE A 1 89 ? -15.503 10.625 18.619 1.00 90.50 89 ILE A N 1
ATOM 723 C CA . ILE A 1 89 ? -15.377 12.076 18.404 1.00 90.50 89 ILE A CA 1
ATOM 724 C C . ILE A 1 89 ? -13.905 12.479 18.267 1.00 90.50 89 ILE A C 1
ATOM 726 O O . ILE A 1 89 ? -13.558 13.232 17.355 1.00 90.50 89 ILE A O 1
ATOM 730 N N . ILE A 1 90 ? -13.031 11.972 19.141 1.00 88.00 90 ILE A N 1
ATOM 731 C CA . ILE A 1 90 ? -11.590 12.257 19.084 1.00 88.00 90 ILE A CA 1
ATOM 732 C C . ILE A 1 90 ? -10.987 11.699 17.787 1.00 88.00 90 ILE A C 1
ATOM 734 O O . ILE A 1 90 ? -10.252 12.408 17.099 1.00 88.00 90 ILE A O 1
ATOM 738 N N . GLN A 1 91 ? -11.333 10.464 17.418 1.00 87.25 91 GLN A N 1
ATOM 739 C CA . GLN A 1 91 ? -10.866 9.810 16.197 1.00 87.25 91 GLN A CA 1
ATOM 740 C C . GLN A 1 91 ? -11.299 10.577 14.941 1.00 87.25 91 GLN A C 1
ATOM 742 O O . GLN A 1 91 ? -10.477 10.823 14.059 1.00 87.25 91 GLN A O 1
ATOM 747 N N . MET A 1 92 ? -12.562 11.012 14.875 1.00 90.25 92 MET A N 1
ATOM 748 C CA . MET A 1 92 ? -13.063 11.837 13.773 1.00 90.25 92 MET A CA 1
ATOM 749 C C . MET A 1 92 ? -12.368 13.199 13.737 1.00 90.25 92 MET A C 1
ATOM 751 O O . MET A 1 92 ? -11.958 13.652 12.673 1.00 90.25 92 MET A O 1
ATOM 755 N N . GLY A 1 93 ? -12.178 13.840 14.893 1.00 93.00 93 GLY A N 1
ATOM 756 C CA . GLY A 1 93 ? -11.458 15.109 14.987 1.00 93.00 93 GLY A CA 1
ATOM 757 C C . GLY A 1 93 ? -10.030 15.009 14.445 1.00 93.00 93 GLY A C 1
ATOM 758 O O . GLY A 1 93 ? -9.618 15.843 13.640 1.00 93.00 93 GLY A O 1
ATOM 759 N N . MET A 1 94 ? -9.295 13.959 14.825 1.00 90.25 94 MET A N 1
ATOM 760 C CA . MET A 1 94 ? -7.933 13.724 14.339 1.00 90.25 94 MET A CA 1
ATOM 761 C C . MET A 1 94 ? -7.902 13.391 12.843 1.00 90.25 94 MET A C 1
ATOM 763 O O . MET A 1 94 ? -7.066 13.919 12.115 1.00 90.25 94 MET A O 1
ATOM 767 N N . SER A 1 95 ? -8.831 12.560 12.364 1.00 89.50 95 SER A N 1
ATOM 768 C CA . SER A 1 95 ? -8.942 12.223 10.940 1.00 89.50 95 SER A CA 1
ATOM 769 C C . SER A 1 95 ? -9.244 13.457 10.086 1.00 89.50 95 SER A C 1
ATOM 771 O O . SER A 1 95 ? -8.630 13.648 9.039 1.00 89.50 95 SER A O 1
ATOM 773 N N . ALA A 1 96 ? -10.153 14.325 10.539 1.00 93.00 96 ALA A N 1
ATOM 774 C CA . ALA A 1 96 ? -10.467 15.575 9.855 1.00 93.00 96 ALA A CA 1
ATOM 775 C C . ALA A 1 96 ? -9.273 16.542 9.858 1.00 93.00 96 ALA A C 1
ATOM 777 O O . ALA A 1 96 ? -8.999 17.180 8.843 1.00 93.00 96 ALA A O 1
ATOM 778 N N . PHE A 1 97 ? -8.540 16.624 10.973 1.00 94.44 97 PHE A N 1
ATOM 779 C CA . PHE A 1 97 ? -7.323 17.428 11.069 1.00 94.44 97 PHE A CA 1
ATOM 780 C C . PHE A 1 97 ? -6.251 16.967 10.073 1.00 94.44 97 PHE A C 1
ATOM 782 O O . PHE A 1 97 ? -5.748 17.791 9.315 1.00 94.44 97 PHE A O 1
ATOM 789 N N . LEU A 1 98 ? -5.947 15.665 10.027 1.00 91.00 98 LEU A N 1
ATOM 790 C CA . LEU A 1 98 ? -4.968 15.109 9.087 1.00 91.00 98 LEU A CA 1
ATOM 791 C C . LEU A 1 98 ? -5.381 15.358 7.633 1.00 91.00 98 LEU A C 1
ATOM 793 O O . LEU A 1 98 ? -4.591 15.881 6.848 1.00 91.00 98 LEU A O 1
ATOM 797 N N . SER A 1 99 ? -6.652 15.110 7.306 1.00 90.50 99 SER A N 1
ATOM 798 C CA . SER A 1 99 ? -7.176 15.361 5.962 1.00 90.50 99 SER A CA 1
ATOM 799 C C . SER A 1 99 ? -7.104 16.835 5.552 1.00 90.50 99 SER A C 1
ATOM 801 O O . SER A 1 99 ? -6.997 17.114 4.363 1.00 90.50 99 SER A O 1
ATOM 803 N N . ALA A 1 100 ? -7.171 17.777 6.497 1.00 91.38 100 ALA A N 1
ATOM 804 C CA . ALA A 1 100 ? -7.029 19.204 6.209 1.00 91.38 100 ALA A CA 1
ATOM 805 C C . ALA A 1 100 ? -5.569 19.629 5.977 1.00 91.38 100 ALA A C 1
ATOM 807 O O . ALA A 1 100 ? -5.324 20.674 5.375 1.00 91.38 100 ALA A O 1
ATOM 808 N N . THR A 1 101 ? -4.603 18.849 6.472 1.00 94.38 101 THR A N 1
ATOM 809 C CA . THR A 1 101 ? -3.168 19.102 6.266 1.00 94.38 101 THR A CA 1
ATOM 810 C C . THR A 1 101 ? -2.599 18.418 5.027 1.00 94.38 101 THR A C 1
ATOM 812 O O . THR A 1 101 ? -1.543 18.831 4.545 1.00 94.38 101 THR A O 1
ATOM 815 N N . ASP A 1 102 ? -3.289 17.404 4.504 1.00 90.88 102 ASP A N 1
ATOM 816 C CA . ASP A 1 102 ? -2.847 16.664 3.330 1.00 90.88 102 ASP A CA 1
ATOM 817 C C . ASP A 1 102 ? -3.122 17.435 2.027 1.00 90.88 102 ASP A C 1
ATOM 819 O O . ASP A 1 102 ? -4.159 18.091 1.881 1.00 90.88 102 ASP A O 1
ATOM 823 N N . PRO A 1 103 ? -2.205 17.374 1.043 1.00 90.56 103 PRO A N 1
ATOM 824 C CA . PRO A 1 103 ? -2.458 17.935 -0.275 1.00 90.56 103 PRO A CA 1
ATOM 825 C C . PRO A 1 103 ? -3.612 17.198 -0.962 1.00 90.56 103 PRO A C 1
ATOM 827 O O . PRO A 1 103 ? -3.854 16.012 -0.729 1.00 90.56 103 PRO A O 1
ATOM 830 N N . GLN A 1 104 ? -4.300 17.901 -1.863 1.00 88.25 104 GLN A N 1
ATOM 831 C CA . GLN A 1 104 ? -5.382 17.310 -2.642 1.00 88.25 104 GLN A CA 1
ATOM 832 C C . GLN A 1 104 ? -4.879 16.098 -3.440 1.00 88.25 104 GLN A C 1
ATOM 834 O O . GLN A 1 104 ? -3.871 16.178 -4.145 1.00 88.25 104 GLN A O 1
ATOM 839 N N . GLN A 1 105 ? -5.612 14.988 -3.345 1.00 89.88 105 GLN A N 1
ATOM 840 C CA . GLN A 1 105 ? -5.316 13.770 -4.092 1.00 89.88 105 GLN A CA 1
ATOM 841 C C . GLN A 1 105 ? -5.523 14.012 -5.592 1.00 89.88 105 GLN A C 1
ATOM 843 O O . GLN A 1 105 ? -6.542 14.560 -6.022 1.00 89.88 105 GLN A O 1
ATOM 848 N N . THR A 1 106 ? -4.540 13.607 -6.391 1.00 92.50 106 THR A N 1
ATOM 849 C CA . THR A 1 106 ? -4.537 13.773 -7.848 1.00 92.50 106 THR A CA 1
ATOM 850 C C . THR A 1 106 ? -4.228 12.446 -8.536 1.00 92.50 106 THR A C 1
ATOM 852 O O . THR A 1 106 ? -3.636 11.553 -7.935 1.00 92.50 106 THR A O 1
ATOM 855 N N . THR A 1 107 ? -4.668 12.307 -9.782 1.00 92.56 107 THR A N 1
ATOM 856 C CA . THR A 1 107 ? -4.514 11.116 -10.634 1.00 92.56 107 THR A CA 1
ATOM 857 C C . THR A 1 107 ? -4.064 11.540 -12.036 1.00 92.56 107 THR A C 1
ATOM 859 O O . THR A 1 107 ? -4.080 12.732 -12.363 1.00 92.56 107 THR A O 1
ATOM 862 N N . GLY A 1 108 ? -3.633 10.580 -12.856 1.00 90.38 108 GLY A N 1
ATOM 863 C CA . GLY A 1 108 ? -3.216 10.790 -14.244 1.00 90.38 108 GLY A CA 1
ATOM 864 C C . GLY A 1 108 ? -1.713 10.633 -14.485 1.00 90.38 108 GLY A C 1
ATOM 865 O O . GLY A 1 108 ? -1.276 10.706 -15.630 1.00 90.38 108 GLY A O 1
ATOM 866 N N . THR A 1 109 ? -0.903 10.402 -13.443 1.00 92.56 109 THR A N 1
ATOM 867 C CA . THR A 1 109 ? 0.553 10.182 -13.567 1.00 92.56 109 THR A CA 1
ATOM 868 C C . THR A 1 109 ? 0.938 8.707 -13.676 1.00 92.56 109 THR A C 1
ATOM 870 O O . THR A 1 109 ? 2.114 8.392 -13.845 1.00 92.56 109 THR A O 1
ATOM 873 N N . GLU A 1 110 ? -0.021 7.783 -13.604 1.00 93.06 110 GLU A N 1
ATOM 874 C CA . GLU A 1 110 ? 0.232 6.358 -13.384 1.00 93.06 110 GLU A CA 1
ATOM 875 C C . GLU A 1 110 ? 1.047 5.742 -14.529 1.00 93.06 110 GLU A C 1
ATOM 877 O O . GLU A 1 110 ? 2.028 5.031 -14.300 1.00 93.06 110 GLU A O 1
ATOM 882 N N . GLU A 1 111 ? 0.680 6.037 -15.779 1.00 92.50 111 GLU A N 1
ATOM 883 C CA . GLU A 1 111 ? 1.403 5.534 -16.954 1.00 92.50 111 GLU A CA 1
ATOM 884 C C . GLU A 1 111 ? 2.821 6.106 -17.043 1.00 92.50 111 GLU A C 1
ATOM 886 O O . GLU A 1 111 ? 3.769 5.386 -17.376 1.00 92.50 111 GLU A O 1
ATOM 891 N N . TYR A 1 112 ? 2.977 7.383 -16.691 1.00 93.81 112 TYR A N 1
ATOM 892 C CA . TYR A 1 112 ? 4.269 8.052 -16.635 1.00 93.81 112 TYR A CA 1
ATOM 893 C C . TYR A 1 112 ? 5.172 7.432 -15.563 1.00 93.81 112 TYR A C 1
ATOM 895 O O . TYR A 1 112 ? 6.307 7.052 -15.858 1.00 93.81 112 TYR A O 1
ATOM 903 N N . ASP A 1 113 ? 4.669 7.242 -14.345 1.00 95.12 113 ASP A N 1
ATOM 904 C CA . ASP A 1 113 ? 5.433 6.683 -13.229 1.00 95.12 113 ASP A CA 1
ATOM 905 C C . ASP A 1 113 ? 5.837 5.222 -13.481 1.00 95.12 113 ASP A C 1
ATOM 907 O O . ASP A 1 113 ? 6.971 4.813 -13.200 1.00 95.12 113 ASP A O 1
ATOM 911 N N . VAL A 1 114 ? 4.948 4.429 -14.089 1.00 96.25 114 VAL A N 1
ATOM 912 C CA . VAL A 1 114 ? 5.270 3.071 -14.551 1.00 96.25 114 VAL A CA 1
ATOM 913 C C . VAL A 1 114 ? 6.363 3.107 -15.622 1.00 96.25 114 VAL A C 1
ATOM 915 O O . VAL A 1 114 ? 7.311 2.320 -15.555 1.00 96.25 114 VAL A O 1
ATOM 918 N N . ALA A 1 115 ? 6.296 4.028 -16.586 1.00 94.12 115 ALA A N 1
ATOM 919 C CA . ALA A 1 115 ? 7.329 4.175 -17.613 1.00 94.12 115 ALA A CA 1
ATOM 920 C C . ALA A 1 115 ? 8.684 4.626 -17.028 1.00 94.12 115 ALA A C 1
ATOM 922 O O . ALA A 1 115 ? 9.743 4.177 -17.482 1.00 94.12 115 ALA A O 1
ATOM 923 N N . VAL A 1 116 ? 8.683 5.444 -15.970 1.00 94.88 116 VAL A N 1
ATOM 924 C CA . VAL A 1 116 ? 9.896 5.799 -15.215 1.00 94.88 116 VAL A CA 1
ATOM 925 C C . VAL A 1 116 ? 10.521 4.551 -14.585 1.00 94.88 116 VAL A C 1
ATOM 927 O O . VAL A 1 116 ? 11.734 4.345 -14.695 1.00 94.88 116 VAL A O 1
ATOM 930 N N . TRP A 1 117 ? 9.723 3.671 -13.976 1.00 96.44 117 TRP A N 1
ATOM 931 C CA . TRP A 1 117 ? 10.222 2.395 -13.455 1.00 96.44 117 TRP A CA 1
ATOM 932 C C . TRP A 1 117 ? 10.730 1.463 -14.556 1.00 96.44 117 TRP A C 1
ATOM 934 O O . TRP A 1 117 ? 11.806 0.883 -14.404 1.00 96.44 117 TRP A O 1
ATOM 944 N N . ALA A 1 118 ? 10.034 1.373 -15.690 1.00 95.19 118 ALA A N 1
ATOM 945 C CA . ALA A 1 118 ? 10.494 0.607 -16.849 1.00 95.19 118 ALA A CA 1
ATOM 946 C C . ALA A 1 118 ? 11.841 1.131 -17.378 1.00 95.19 118 ALA A C 1
ATOM 948 O O . ALA A 1 118 ? 12.741 0.349 -17.691 1.00 95.19 118 ALA A O 1
ATOM 949 N N . THR A 1 119 ? 12.035 2.452 -17.373 1.00 93.62 119 THR A N 1
ATOM 950 C CA . THR A 1 119 ? 13.315 3.089 -17.710 1.00 93.62 119 THR A CA 1
ATOM 951 C C . THR A 1 119 ? 14.419 2.678 -16.738 1.00 93.62 119 THR A C 1
ATOM 953 O O . THR A 1 119 ? 15.514 2.313 -17.164 1.00 93.62 119 THR A O 1
ATOM 956 N N . ARG A 1 120 ? 14.142 2.685 -15.428 1.00 94.56 120 ARG A N 1
ATOM 957 C CA . ARG A 1 120 ? 15.100 2.246 -14.396 1.00 94.56 120 ARG A CA 1
ATOM 958 C C . ARG A 1 120 ? 15.477 0.778 -14.564 1.00 94.56 120 ARG A C 1
ATOM 960 O O . ARG A 1 120 ? 16.657 0.452 -14.474 1.00 94.56 120 ARG A O 1
ATOM 967 N N . ILE A 1 121 ? 14.506 -0.086 -14.867 1.00 94.44 121 ILE A N 1
ATOM 968 C CA . ILE A 1 121 ? 14.749 -1.500 -15.175 1.00 94.44 121 ILE A CA 1
ATOM 969 C C . ILE A 1 121 ? 15.662 -1.610 -16.393 1.00 94.44 121 ILE A C 1
ATOM 971 O O . ILE A 1 121 ? 16.706 -2.250 -16.306 1.00 94.44 121 ILE A O 1
ATOM 975 N N . ARG A 1 122 ? 15.331 -0.935 -17.500 1.00 92.81 122 ARG A N 1
ATOM 976 C CA . ARG A 1 122 ? 16.138 -0.947 -18.727 1.00 92.81 122 ARG A CA 1
ATOM 977 C C . ARG A 1 122 ? 17.568 -0.466 -18.479 1.00 92.81 122 ARG A C 1
ATOM 979 O O . ARG A 1 122 ? 18.514 -1.047 -19.003 1.00 92.81 122 ARG A O 1
ATOM 986 N N . LEU A 1 123 ? 17.743 0.574 -17.669 1.00 91.81 123 LEU A N 1
ATOM 987 C CA . LEU A 1 123 ? 19.062 1.063 -17.272 1.00 91.81 123 LEU A CA 1
ATOM 988 C C . LEU A 1 123 ? 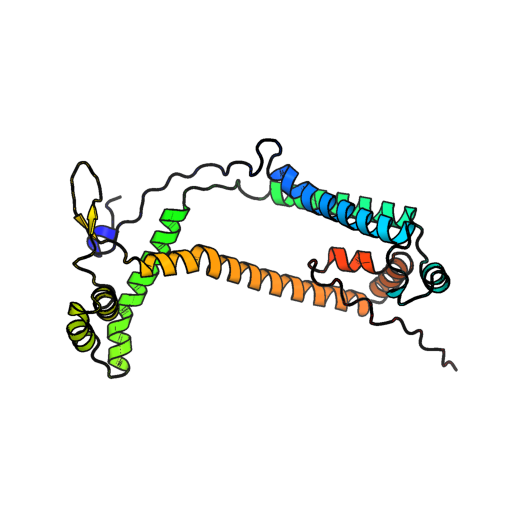19.816 0.039 -16.417 1.00 91.81 123 LEU A C 1
ATOM 990 O O . LEU A 1 123 ? 20.992 -0.202 -16.675 1.00 91.81 123 LEU A O 1
ATOM 994 N N . ALA A 1 124 ? 19.149 -0.609 -15.460 1.00 91.81 124 ALA A N 1
ATOM 995 C CA . ALA A 1 124 ? 19.745 -1.678 -14.662 1.00 91.81 124 ALA A CA 1
ATOM 996 C C . ALA A 1 124 ? 20.164 -2.875 -15.535 1.00 91.81 124 ALA A C 1
ATOM 998 O O . ALA A 1 124 ? 21.235 -3.446 -15.332 1.00 91.81 124 ALA A O 1
ATOM 999 N N . GLN A 1 125 ? 19.381 -3.208 -16.566 1.00 92.31 125 GLN A N 1
ATOM 1000 C CA . GLN A 1 125 ? 19.729 -4.270 -17.509 1.00 92.31 125 GLN A CA 1
ATOM 1001 C C . GLN A 1 125 ? 21.020 -4.004 -18.273 1.00 92.31 125 GLN A C 1
ATOM 1003 O O . GLN A 1 125 ? 21.726 -4.956 -18.589 1.00 92.31 125 GLN A O 1
ATOM 1008 N N . ARG A 1 126 ? 21.389 -2.745 -18.529 1.00 91.06 126 ARG A N 1
ATOM 1009 C CA . ARG A 1 126 ? 22.654 -2.421 -19.212 1.00 91.06 126 ARG A CA 1
ATOM 1010 C C . ARG A 1 126 ? 23.884 -2.917 -18.447 1.00 91.06 126 ARG A C 1
ATOM 1012 O O . ARG A 1 126 ? 24.918 -3.149 -19.064 1.00 91.06 126 ARG A O 1
ATOM 1019 N N . ALA A 1 127 ? 23.778 -3.117 -17.132 1.00 90.06 127 ALA A N 1
ATOM 1020 C CA . ALA A 1 127 ? 24.847 -3.697 -16.322 1.00 90.06 127 ALA A CA 1
ATOM 1021 C C . ALA A 1 127 ? 24.927 -5.233 -16.429 1.00 90.06 127 ALA A C 1
ATOM 1023 O O . ALA A 1 127 ? 25.968 -5.809 -16.113 1.00 90.06 127 ALA A O 1
ATOM 1024 N N . LEU A 1 128 ? 23.864 -5.905 -16.891 1.00 90.56 128 LEU A N 1
ATOM 1025 C CA . LEU A 1 128 ? 23.761 -7.367 -16.911 1.00 90.56 128 LEU A CA 1
ATOM 1026 C C . LEU A 1 128 ? 24.881 -8.053 -17.716 1.00 90.56 128 LEU A C 1
ATOM 1028 O O . LEU A 1 128 ? 25.474 -8.987 -17.177 1.00 90.56 128 LEU A O 1
ATOM 1032 N N . PRO A 1 129 ? 25.244 -7.616 -18.942 1.00 91.44 129 PRO A N 1
ATOM 1033 C CA . PRO A 1 129 ? 26.341 -8.240 -19.684 1.00 91.44 129 PRO A CA 1
ATOM 1034 C C . PRO A 1 129 ? 27.677 -8.157 -18.939 1.00 91.44 129 PRO A C 1
ATOM 1036 O O . PRO A 1 129 ? 28.438 -9.122 -18.926 1.00 91.44 129 PRO A O 1
ATOM 1039 N N . THR A 1 130 ? 27.940 -7.025 -18.280 1.00 91.94 130 THR A N 1
ATOM 1040 C CA . THR A 1 130 ? 29.159 -6.805 -17.493 1.00 91.94 130 THR A CA 1
ATOM 1041 C C . THR A 1 130 ? 29.190 -7.707 -16.262 1.00 91.94 130 THR A C 1
ATOM 1043 O O . THR A 1 130 ? 30.203 -8.353 -16.013 1.00 91.94 130 THR A O 1
ATOM 1046 N N . VAL A 1 131 ? 28.078 -7.804 -15.525 1.00 92.31 131 VAL A N 1
ATOM 1047 C CA . VAL A 1 131 ? 27.950 -8.678 -14.344 1.00 92.31 131 VAL A CA 1
ATOM 1048 C C . VAL A 1 131 ? 28.087 -10.154 -14.723 1.00 92.31 131 VAL A C 1
ATOM 1050 O O . VAL A 1 131 ? 28.757 -10.917 -14.037 1.00 92.31 131 VAL A O 1
ATOM 1053 N N . LEU A 1 132 ? 27.491 -10.581 -15.835 1.00 91.56 132 LEU A N 1
ATOM 1054 C CA . LEU A 1 132 ? 27.663 -11.951 -16.321 1.00 91.56 132 LEU A CA 1
ATOM 1055 C C . LEU A 1 132 ? 29.110 -12.218 -16.754 1.00 91.56 132 LEU A C 1
ATOM 1057 O O . LEU A 1 132 ? 29.643 -13.290 -16.473 1.00 91.56 132 LEU A O 1
ATOM 1061 N N . GLY A 1 133 ? 29.763 -11.226 -17.365 1.00 92.94 133 GLY A N 1
ATOM 1062 C CA . GLY A 1 133 ? 31.172 -11.292 -17.740 1.00 92.94 133 GLY A CA 1
ATOM 1063 C C . GLY A 1 133 ? 32.106 -11.496 -16.546 1.00 92.94 133 GLY A C 1
ATOM 1064 O O . GLY A 1 133 ? 33.010 -12.325 -16.628 1.00 92.94 133 GLY A O 1
ATOM 1065 N N . THR A 1 134 ? 31.872 -10.815 -15.416 1.00 94.00 134 THR A N 1
ATOM 1066 C CA . THR A 1 134 ? 32.683 -11.011 -14.197 1.00 94.00 134 THR A CA 1
ATOM 1067 C C . THR A 1 134 ? 32.491 -12.392 -13.571 1.00 94.00 134 THR A C 1
ATOM 1069 O O . THR A 1 134 ? 33.403 -12.899 -12.924 1.00 94.00 134 THR A O 1
ATOM 1072 N N . LEU A 1 135 ? 31.342 -13.029 -13.808 1.00 93.44 135 LEU A N 1
ATOM 1073 C CA . LEU A 1 135 ? 31.056 -14.408 -13.406 1.00 93.44 135 LEU A CA 1
ATOM 1074 C C . LEU A 1 135 ? 31.578 -15.458 -14.409 1.00 93.44 135 LEU A C 1
ATOM 1076 O O . LEU A 1 135 ? 31.367 -16.651 -14.208 1.00 93.44 135 LEU A O 1
ATOM 1080 N N . GLY A 1 136 ? 32.258 -15.035 -15.482 1.00 92.00 136 GLY A N 1
ATOM 1081 C CA . GLY A 1 136 ? 32.835 -15.921 -16.498 1.00 92.00 136 GLY A CA 1
ATOM 1082 C C . GLY A 1 136 ? 31.885 -16.303 -17.640 1.00 92.00 136 GLY A C 1
ATOM 1083 O O . GLY A 1 136 ? 32.244 -17.129 -18.479 1.00 92.00 136 GLY A O 1
ATOM 1084 N N . PHE A 1 137 ? 30.692 -15.705 -17.717 1.00 93.25 137 PHE A N 1
ATOM 1085 C CA . PHE A 1 137 ? 29.725 -15.966 -18.784 1.00 93.25 137 PHE A CA 1
ATOM 1086 C C . PHE A 1 137 ? 29.834 -14.941 -19.917 1.00 93.25 137 PHE A C 1
ATOM 1088 O O . PHE A 1 137 ? 29.806 -13.731 -19.703 1.00 93.25 137 PHE A O 1
ATOM 1095 N N . ASN A 1 138 ? 29.864 -15.417 -21.164 1.00 91.75 138 ASN A N 1
ATOM 1096 C CA . ASN A 1 138 ? 29.804 -14.546 -22.336 1.00 91.75 138 ASN A CA 1
ATOM 1097 C C . ASN A 1 138 ? 28.342 -14.248 -22.711 1.00 91.75 138 ASN A C 1
ATOM 1099 O O . ASN A 1 138 ? 27.733 -14.955 -23.517 1.00 91.75 138 ASN A O 1
ATOM 1103 N N . ALA A 1 139 ? 27.785 -13.186 -22.126 1.00 90.44 139 ALA A N 1
ATOM 1104 C CA . ALA A 1 139 ? 26.399 -12.771 -22.352 1.00 90.44 139 ALA A CA 1
ATOM 1105 C C . ALA A 1 139 ? 26.074 -12.519 -23.837 1.00 90.44 139 ALA A C 1
ATOM 1107 O O . ALA A 1 139 ? 24.985 -12.865 -24.293 1.00 90.44 139 ALA A O 1
ATOM 1108 N N . ALA A 1 140 ? 27.027 -11.991 -24.614 1.00 89.25 140 ALA A N 1
ATOM 1109 C CA . ALA A 1 140 ? 26.845 -11.740 -26.043 1.00 89.25 140 ALA A CA 1
ATOM 1110 C C . ALA A 1 140 ? 26.711 -13.044 -26.850 1.00 89.25 140 ALA A C 1
ATOM 1112 O O . ALA A 1 140 ? 25.850 -13.148 -27.725 1.00 89.25 140 ALA A O 1
ATOM 1113 N N . ALA A 1 141 ? 27.517 -14.062 -26.532 1.00 91.31 141 ALA A N 1
ATOM 1114 C CA . ALA A 1 141 ? 27.424 -15.373 -27.171 1.00 91.31 141 ALA A CA 1
ATOM 1115 C C . ALA A 1 141 ? 26.100 -16.080 -26.833 1.00 91.31 141 ALA A C 1
ATOM 1117 O O . ALA A 1 141 ? 25.447 -16.623 -27.725 1.00 91.31 141 ALA A O 1
ATOM 1118 N N . ILE A 1 142 ? 25.674 -16.028 -25.565 1.00 90.94 142 ILE A N 1
ATOM 1119 C CA . ILE A 1 142 ? 24.400 -16.614 -25.123 1.00 90.94 142 ILE A CA 1
ATOM 1120 C C . ILE A 1 142 ? 23.227 -15.888 -25.795 1.00 90.94 142 ILE A C 1
ATOM 1122 O O . ILE A 1 142 ? 22.371 -16.538 -26.391 1.00 90.94 142 ILE A O 1
ATOM 1126 N N 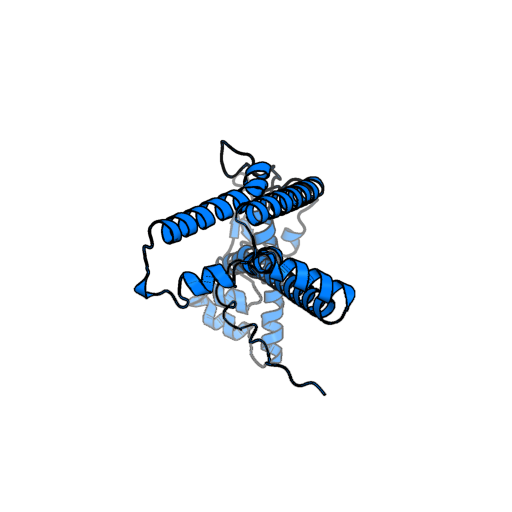. SER A 1 143 ? 23.225 -14.551 -25.784 1.00 92.00 143 SER A N 1
ATOM 1127 C CA . SER A 1 143 ? 22.210 -13.731 -26.455 1.00 92.00 143 SER A CA 1
ATOM 1128 C C . SER A 1 143 ? 22.068 -14.105 -27.936 1.00 92.00 143 SER A C 1
ATOM 1130 O O . SER A 1 143 ? 20.960 -14.377 -28.398 1.00 92.00 143 SER A O 1
ATOM 1132 N N . LYS A 1 144 ? 23.188 -14.234 -28.665 1.00 92.38 144 LYS A N 1
ATOM 1133 C CA . LYS A 1 144 ? 23.185 -14.618 -30.085 1.00 92.38 144 LYS A CA 1
ATOM 1134 C C . LYS A 1 144 ? 22.541 -15.987 -30.327 1.00 92.38 144 LYS A C 1
ATOM 1136 O O . LYS A 1 144 ? 21.753 -16.120 -31.259 1.00 92.38 144 LYS A O 1
ATOM 1141 N N . ASN A 1 145 ? 22.847 -16.984 -29.497 1.00 93.31 145 ASN A N 1
ATOM 1142 C CA . ASN A 1 145 ? 22.273 -18.328 -29.626 1.00 93.31 145 ASN A CA 1
ATOM 1143 C C . ASN A 1 145 ? 20.766 -18.353 -29.331 1.00 93.31 145 ASN A C 1
ATOM 1145 O O . ASN A 1 145 ? 20.038 -19.162 -29.899 1.00 93.31 145 ASN A O 1
ATOM 1149 N N . MET A 1 146 ? 20.288 -17.461 -28.460 1.00 90.62 146 MET A N 1
ATOM 1150 C CA . MET A 1 146 ? 18.880 -17.394 -28.062 1.00 90.62 146 MET A CA 1
ATOM 1151 C C . MET A 1 146 ? 18.033 -16.481 -28.952 1.00 90.62 146 MET A C 1
ATOM 1153 O O . MET A 1 146 ? 16.810 -16.566 -28.896 1.00 90.62 146 M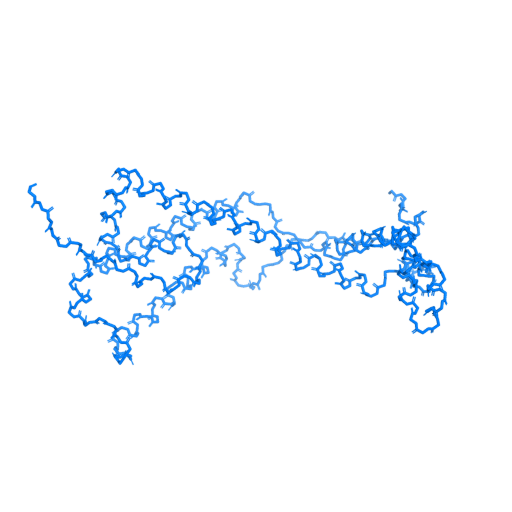ET A O 1
ATOM 1157 N N . ALA A 1 147 ? 18.645 -15.639 -29.789 1.00 90.19 147 ALA A N 1
ATOM 1158 C CA . ALA A 1 147 ? 17.948 -14.617 -30.571 1.00 90.19 147 ALA A CA 1
ATOM 1159 C C . ALA A 1 147 ? 16.846 -15.170 -31.492 1.00 90.19 147 ALA A C 1
ATOM 1161 O O . ALA A 1 147 ? 15.831 -14.506 -31.680 1.00 90.19 147 ALA A O 1
ATOM 1162 N N . ALA A 1 148 ? 17.020 -16.383 -32.031 1.00 90.75 148 ALA A N 1
ATOM 1163 C CA . ALA A 1 148 ? 16.047 -16.997 -32.937 1.00 90.75 148 ALA A CA 1
ATOM 1164 C C . ALA A 1 148 ? 14.814 -17.571 -32.215 1.00 90.75 148 ALA A C 1
ATOM 1166 O O . ALA A 1 148 ? 13.710 -17.501 -32.745 1.00 90.75 148 ALA A O 1
ATOM 1167 N N . SER A 1 149 ? 14.991 -18.142 -31.020 1.00 93.50 149 SER A N 1
ATOM 1168 C CA . SER A 1 149 ? 13.914 -18.830 -30.286 1.00 93.50 149 SER A CA 1
ATOM 1169 C C . SER A 1 149 ? 13.293 -17.964 -29.187 1.00 93.50 149 SER A C 1
ATOM 1171 O O . SER A 1 149 ? 12.103 -18.073 -28.914 1.00 93.50 149 SER A O 1
ATOM 1173 N N . TYR A 1 150 ? 14.089 -17.088 -28.570 1.00 92.12 150 TYR A N 1
ATOM 1174 C CA . TYR A 1 150 ? 13.708 -16.245 -27.436 1.00 92.12 150 TYR A CA 1
ATOM 1175 C C . TYR A 1 150 ? 14.242 -14.814 -27.622 1.00 92.12 150 TYR A C 1
ATOM 1177 O O . TYR A 1 150 ? 15.120 -14.374 -26.872 1.00 92.12 150 TYR A O 1
ATOM 1185 N N . PRO A 1 151 ? 13.718 -14.050 -28.599 1.00 90.69 151 PRO A N 1
ATOM 1186 C CA . PRO A 1 151 ? 14.238 -12.726 -28.953 1.00 90.69 151 PRO A CA 1
ATOM 1187 C C . PRO A 1 151 ? 14.175 -11.713 -27.797 1.00 90.69 151 PRO A C 1
ATOM 1189 O O . PRO A 1 151 ? 15.071 -10.882 -27.653 1.00 90.69 151 PRO A O 1
ATOM 1192 N N . LEU A 1 152 ? 13.165 -11.807 -26.921 1.00 91.62 152 LEU A N 1
ATOM 1193 C CA . LEU A 1 152 ? 13.063 -10.959 -25.725 1.00 91.62 152 LEU A CA 1
ATOM 1194 C C . LEU A 1 152 ? 14.135 -11.295 -24.678 1.00 91.62 152 LEU A C 1
ATOM 1196 O O . LEU A 1 152 ? 14.735 -10.404 -24.085 1.00 91.62 152 LEU A O 1
ATOM 1200 N N . LEU A 1 153 ? 14.428 -12.575 -24.459 1.00 90.06 153 LEU A N 1
ATOM 1201 C CA . LEU A 1 153 ? 15.479 -12.948 -23.515 1.00 90.06 153 LEU A CA 1
ATOM 1202 C C . LEU A 1 153 ? 16.866 -12.605 -24.074 1.00 90.06 153 LEU A C 1
ATOM 1204 O O . LEU A 1 153 ? 17.726 -12.117 -23.346 1.00 90.06 153 LEU A O 1
ATOM 1208 N N . ALA A 1 154 ? 17.066 -12.798 -25.378 1.00 90.81 154 ALA A N 1
ATOM 1209 C CA . ALA A 1 154 ? 18.287 -12.393 -26.060 1.00 90.81 154 ALA A CA 1
ATOM 1210 C C . ALA A 1 154 ? 18.538 -10.883 -25.927 1.00 90.81 154 ALA A C 1
ATOM 1212 O O . ALA A 1 154 ? 19.658 -10.484 -25.605 1.00 90.81 154 ALA A O 1
ATOM 1213 N N . GLY A 1 155 ? 17.504 -10.053 -26.100 1.00 89.88 155 GLY A N 1
ATOM 1214 C CA . GLY A 1 155 ? 17.596 -8.606 -25.893 1.00 89.88 155 GLY A CA 1
ATOM 1215 C C . GLY A 1 155 ? 17.899 -8.222 -24.441 1.00 89.88 155 GLY A C 1
ATOM 1216 O O . GLY A 1 155 ? 18.739 -7.353 -24.204 1.00 89.88 155 GLY A O 1
ATOM 1217 N N . ALA A 1 156 ? 17.306 -8.918 -23.463 1.00 91.06 156 ALA A N 1
ATOM 1218 C CA . ALA A 1 156 ? 17.615 -8.728 -22.044 1.00 91.06 156 ALA A CA 1
ATOM 1219 C C . ALA A 1 156 ? 19.092 -9.039 -21.740 1.00 91.06 156 ALA A C 1
ATOM 1221 O O . ALA A 1 156 ? 19.792 -8.213 -21.155 1.00 91.06 156 ALA A O 1
ATOM 1222 N N . LEU A 1 157 ? 19.593 -10.188 -22.211 1.00 90.88 157 LEU A N 1
ATOM 1223 C CA . LEU A 1 157 ? 20.995 -10.606 -22.073 1.00 90.88 157 LEU A CA 1
ATOM 1224 C C . LEU A 1 157 ? 21.975 -9.694 -22.822 1.00 90.88 157 LEU A C 1
ATOM 1226 O O . LEU A 1 157 ? 23.128 -9.583 -22.418 1.00 90.88 157 LEU A O 1
ATOM 1230 N N . ALA A 1 158 ? 21.521 -9.020 -23.881 1.00 89.25 158 ALA A N 1
ATOM 1231 C CA . ALA A 1 158 ? 22.278 -8.000 -24.605 1.00 89.25 158 ALA A CA 1
ATOM 1232 C C . ALA A 1 158 ? 22.252 -6.619 -23.919 1.00 89.25 158 ALA A C 1
ATOM 1234 O O . ALA A 1 158 ? 22.630 -5.621 -24.528 1.00 89.25 158 ALA A O 1
ATOM 1235 N N . GLY A 1 159 ? 21.800 -6.538 -22.664 1.00 88.25 159 GLY A N 1
ATOM 1236 C CA . GLY A 1 159 ? 21.767 -5.293 -21.900 1.00 88.25 159 GLY A CA 1
ATOM 1237 C C . GLY A 1 159 ? 20.539 -4.425 -22.173 1.00 88.25 159 GLY A C 1
ATOM 1238 O O . GLY A 1 159 ? 20.608 -3.202 -22.050 1.00 88.25 159 GLY A O 1
ATOM 1239 N N . GLY A 1 160 ? 19.422 -5.040 -22.569 1.00 88.44 160 GLY A N 1
ATOM 1240 C CA . GLY A 1 160 ? 18.173 -4.341 -22.871 1.00 88.44 160 GLY A CA 1
ATOM 1241 C C . GLY A 1 160 ? 18.132 -3.724 -24.274 1.00 88.44 160 GLY A C 1
ATOM 1242 O O . GLY A 1 160 ? 17.449 -2.722 -24.499 1.00 88.44 160 GLY A O 1
ATOM 1243 N N . HIS A 1 161 ? 18.882 -4.285 -25.224 1.00 88.06 161 HIS A N 1
ATOM 1244 C CA . HIS A 1 161 ? 18.881 -3.834 -26.614 1.00 88.06 161 HIS A CA 1
ATOM 1245 C C . HIS A 1 161 ? 17.859 -4.632 -27.439 1.00 88.06 161 HIS A C 1
ATOM 1247 O O . HIS A 1 161 ? 18.079 -5.802 -27.756 1.00 88.06 161 HIS A O 1
ATOM 1253 N N . TYR A 1 162 ? 16.752 -3.987 -27.815 1.00 89.56 162 TYR A N 1
ATOM 1254 C CA . TYR A 1 162 ? 15.646 -4.602 -28.558 1.00 89.56 162 TYR A CA 1
ATOM 1255 C C . TYR A 1 162 ? 15.395 -3.857 -29.877 1.00 89.56 162 TYR A C 1
ATOM 1257 O O . TYR A 1 162 ? 14.545 -2.972 -29.925 1.00 89.56 162 TYR A O 1
ATOM 1265 N N . PRO A 1 163 ? 16.108 -4.192 -30.964 1.00 85.50 163 PRO A N 1
ATOM 1266 C CA . PRO A 1 163 ? 16.010 -3.451 -32.225 1.00 85.50 163 PRO A CA 1
ATOM 1267 C C . PRO A 1 163 ? 14.658 -3.635 -32.931 1.00 85.50 163 PRO A C 1
ATOM 1269 O O . PRO A 1 163 ? 14.301 -2.844 -33.794 1.00 85.50 163 PRO A O 1
ATOM 1272 N N . PHE A 1 164 ? 13.915 -4.683 -32.571 1.00 87.81 164 PHE A N 1
ATOM 1273 C CA . PHE A 1 164 ? 12.610 -5.023 -33.140 1.00 87.81 164 PHE A CA 1
ATOM 1274 C C . PHE A 1 164 ? 11.428 -4.430 -32.358 1.00 87.81 164 PHE A C 1
ATOM 1276 O O . PHE A 1 164 ? 10.293 -4.550 -32.808 1.00 87.81 164 PHE A O 1
ATOM 1283 N N . LEU A 1 165 ? 11.666 -3.836 -31.181 1.00 89.81 165 LEU A N 1
ATOM 1284 C CA . LEU A 1 165 ? 10.617 -3.214 -30.374 1.00 89.81 165 LEU A CA 1
ATOM 1285 C C . LEU A 1 165 ? 10.600 -1.715 -30.642 1.00 89.81 165 LEU A C 1
ATOM 1287 O O . LEU A 1 165 ? 11.371 -0.959 -30.048 1.00 89.81 165 LEU A O 1
ATOM 1291 N N . THR A 1 166 ? 9.699 -1.293 -31.521 1.00 88.31 166 THR A N 1
ATOM 1292 C CA . THR A 1 166 ? 9.433 0.116 -31.803 1.00 88.31 166 THR A CA 1
ATOM 1293 C C . THR A 1 166 ? 7.944 0.425 -31.683 1.00 88.31 166 THR A C 1
ATOM 1295 O O . THR A 1 166 ? 7.096 -0.443 -31.872 1.00 88.31 166 THR A O 1
ATOM 1298 N N . THR A 1 167 ? 7.631 1.667 -31.331 1.00 84.94 167 THR A N 1
ATOM 1299 C CA . THR A 1 167 ? 6.283 2.242 -31.320 1.00 84.94 167 THR A CA 1
ATOM 1300 C C . THR A 1 167 ? 6.297 3.545 -32.111 1.00 84.94 167 THR A C 1
ATOM 1302 O O . THR A 1 167 ? 7.360 4.128 -32.325 1.00 84.94 167 THR A O 1
ATOM 1305 N N . THR A 1 168 ? 5.145 4.008 -32.576 1.00 82.25 168 THR A N 1
ATOM 1306 C CA . THR A 1 168 ? 5.011 5.324 -33.211 1.00 82.25 168 THR A CA 1
ATOM 1307 C C . THR A 1 168 ? 4.867 6.393 -32.128 1.00 82.25 168 THR A C 1
ATOM 1309 O O . THR A 1 168 ? 4.118 6.208 -31.172 1.00 82.25 168 THR A O 1
ATOM 1312 N N . LEU A 1 169 ? 5.635 7.483 -32.229 1.00 71.69 169 LEU A N 1
ATOM 1313 C CA . LEU A 1 169 ? 5.566 8.591 -31.263 1.00 71.69 169 LEU A CA 1
ATOM 1314 C C . LEU A 1 169 ? 4.366 9.515 -31.515 1.00 71.69 169 LEU A C 1
ATOM 1316 O O . LEU A 1 169 ? 3.848 10.118 -30.582 1.00 71.69 169 LEU A O 1
ATOM 1320 N N . ASP A 1 170 ? 3.954 9.641 -32.774 1.00 67.50 170 ASP A N 1
ATOM 1321 C CA . ASP A 1 170 ? 2.854 10.496 -33.209 1.00 67.50 170 ASP A CA 1
ATOM 1322 C C . ASP A 1 170 ? 2.237 9.891 -34.479 1.00 67.50 170 ASP A C 1
ATOM 1324 O O . ASP A 1 170 ? 2.958 9.603 -35.445 1.00 67.50 170 ASP A O 1
ATOM 1328 N N . ASP A 1 171 ? 0.918 9.688 -34.473 1.00 64.88 171 ASP A N 1
ATOM 1329 C CA . ASP A 1 171 ? 0.158 9.110 -35.594 1.00 64.88 171 ASP A CA 1
ATOM 1330 C C . ASP A 1 171 ? 0.238 9.982 -36.857 1.00 64.88 171 ASP A C 1
ATOM 1332 O O . ASP A 1 171 ? 0.034 9.496 -37.969 1.00 64.88 171 ASP A O 1
ATOM 1336 N N . VAL A 1 172 ? 0.593 11.263 -36.708 1.00 65.94 172 VAL A N 1
ATOM 1337 C CA . VAL A 1 172 ? 0.708 12.212 -37.822 1.00 65.94 172 VAL A CA 1
ATOM 1338 C C . VAL A 1 172 ? 2.058 12.110 -38.541 1.00 65.94 172 VAL A C 1
ATOM 1340 O O . VAL A 1 172 ? 2.120 12.259 -39.762 1.00 65.94 172 VAL A O 1
ATOM 1343 N N . THR A 1 173 ? 3.153 11.856 -37.816 1.00 69.38 173 THR A N 1
ATOM 1344 C CA . THR A 1 173 ? 4.516 11.837 -38.391 1.00 69.38 173 THR A CA 1
ATOM 1345 C C . THR A 1 173 ? 5.069 10.432 -38.621 1.00 69.38 173 THR A C 1
ATOM 1347 O O . THR A 1 173 ? 6.050 10.284 -39.350 1.00 69.38 173 THR A O 1
ATOM 1350 N N . GLY A 1 174 ? 4.468 9.397 -38.019 1.00 72.56 174 GLY A N 1
ATOM 1351 C CA . GLY A 1 174 ? 4.863 7.996 -38.209 1.00 72.56 174 GLY A CA 1
ATOM 1352 C C . GLY A 1 174 ? 6.290 7.678 -37.748 1.00 72.56 174 GLY A C 1
ATOM 1353 O O . GLY A 1 174 ? 6.880 6.687 -38.180 1.00 72.56 174 GLY A O 1
ATOM 1354 N N . THR A 1 175 ? 6.882 8.523 -36.900 1.00 80.06 175 THR A N 1
ATOM 1355 C CA . THR A 1 175 ? 8.264 8.351 -36.442 1.00 80.06 175 THR A CA 1
ATOM 1356 C C . THR A 1 175 ? 8.369 7.151 -35.498 1.00 80.06 175 THR A C 1
ATOM 1358 O O . THR A 1 175 ? 7.760 7.120 -34.428 1.00 80.06 175 THR A O 1
ATOM 1361 N N . ALA A 1 176 ? 9.141 6.140 -35.908 1.00 82.56 176 ALA A N 1
ATOM 1362 C CA . ALA A 1 176 ? 9.379 4.941 -35.112 1.00 82.56 176 ALA A CA 1
ATOM 1363 C C . ALA A 1 176 ? 10.397 5.228 -33.999 1.00 82.56 176 ALA A C 1
ATOM 1365 O O . ALA A 1 176 ? 11.551 5.566 -34.267 1.00 82.56 176 ALA A O 1
ATOM 1366 N N . VAL A 1 177 ? 9.975 5.061 -32.749 1.00 85.75 177 VAL A N 1
ATOM 1367 C CA . VAL A 1 177 ? 10.797 5.209 -31.542 1.00 85.75 177 VAL A CA 1
ATOM 1368 C C . VAL A 1 177 ? 10.914 3.873 -30.805 1.00 85.75 177 VAL A C 1
ATOM 1370 O O . VAL A 1 177 ? 10.040 3.023 -30.960 1.00 85.75 177 VAL A O 1
ATOM 1373 N N . PRO A 1 178 ? 11.970 3.637 -30.004 1.00 89.38 178 PRO A N 1
ATOM 1374 C CA . PRO A 1 178 ? 12.098 2.405 -29.226 1.00 89.38 178 PRO A CA 1
ATOM 1375 C C . PRO A 1 178 ? 10.916 2.197 -28.272 1.00 89.38 178 PRO A C 1
ATOM 1377 O O . PRO A 1 178 ? 10.420 3.156 -27.687 1.00 89.38 178 PRO A O 1
ATOM 1380 N N . ALA A 1 179 ? 10.506 0.945 -28.067 1.00 91.31 179 ALA A N 1
ATOM 1381 C CA . ALA A 1 179 ? 9.451 0.569 -27.126 1.00 91.31 179 ALA A CA 1
ATOM 1382 C C . ALA A 1 179 ? 9.989 -0.275 -25.952 1.00 91.31 179 ALA A C 1
ATOM 1384 O O . ALA A 1 179 ? 11.043 -0.924 -26.036 1.00 91.31 179 ALA A O 1
ATOM 1385 N N . PHE A 1 180 ? 9.263 -0.262 -24.830 1.00 92.44 180 PHE A N 1
ATOM 1386 C CA . PHE A 1 180 ? 9.522 -1.179 -23.718 1.00 92.44 180 PHE A CA 1
ATOM 1387 C C . PHE A 1 180 ? 9.055 -2.592 -24.067 1.00 92.44 180 PHE A C 1
ATOM 1389 O O . PHE A 1 180 ? 8.047 -2.785 -24.746 1.00 92.44 180 PHE A O 1
ATOM 1396 N N . ALA A 1 181 ? 9.776 -3.595 -23.576 1.00 93.00 181 ALA A N 1
ATOM 1397 C CA . ALA A 1 181 ? 9.322 -4.972 -23.654 1.00 93.00 181 ALA A CA 1
ATOM 1398 C C . ALA A 1 181 ? 8.149 -5.196 -22.689 1.00 93.00 181 ALA A C 1
ATOM 1400 O O . ALA A 1 181 ? 8.096 -4.619 -21.602 1.00 93.00 181 ALA A O 1
ATOM 1401 N N . THR A 1 182 ? 7.231 -6.097 -23.042 1.00 92.69 182 THR A N 1
ATOM 1402 C CA . THR A 1 182 ? 6.051 -6.398 -22.214 1.00 92.69 182 THR A CA 1
ATOM 1403 C C . THR A 1 182 ? 6.429 -6.802 -20.788 1.00 92.69 182 THR A C 1
ATOM 1405 O O . THR A 1 182 ? 5.805 -6.347 -19.834 1.00 92.69 182 THR A O 1
ATOM 1408 N N . TRP A 1 183 ? 7.485 -7.603 -20.621 1.00 93.56 183 TRP A N 1
ATOM 1409 C CA . TRP A 1 183 ? 7.937 -8.040 -19.301 1.00 93.56 183 TRP A CA 1
ATOM 1410 C C . TRP A 1 183 ? 8.531 -6.881 -18.474 1.00 93.56 183 TRP A C 1
ATOM 1412 O O . TRP A 1 183 ? 8.345 -6.858 -17.261 1.00 93.56 183 TRP A O 1
ATOM 1422 N N . GLU A 1 184 ? 9.178 -5.889 -19.103 1.00 94.12 184 GLU A N 1
ATOM 1423 C CA . GLU A 1 184 ? 9.695 -4.696 -18.408 1.00 94.12 184 GLU A CA 1
ATOM 1424 C C . GLU A 1 184 ? 8.547 -3.883 -17.828 1.00 94.12 184 GLU A C 1
ATOM 1426 O O . GLU A 1 184 ? 8.612 -3.463 -16.676 1.00 94.12 184 GLU A O 1
ATOM 1431 N N . LEU A 1 185 ? 7.474 -3.719 -18.606 1.00 94.56 185 LEU A N 1
ATOM 1432 C CA . LEU A 1 185 ? 6.258 -3.052 -18.155 1.00 94.56 185 LEU A CA 1
ATOM 1433 C C . LEU A 1 185 ? 5.545 -3.851 -17.062 1.00 94.56 185 LEU A C 1
ATOM 1435 O O . LEU A 1 185 ? 5.052 -3.255 -16.112 1.00 94.56 185 LEU A O 1
ATOM 1439 N N . MET A 1 186 ? 5.505 -5.183 -17.150 1.00 96.25 186 MET A N 1
ATOM 1440 C CA . MET A 1 186 ? 4.932 -6.020 -16.088 1.00 96.25 186 MET A CA 1
ATOM 1441 C C . MET A 1 186 ? 5.703 -5.875 -14.775 1.00 96.25 186 MET A C 1
ATOM 1443 O O . MET A 1 186 ? 5.090 -5.687 -13.727 1.00 96.25 186 MET A O 1
ATOM 1447 N N . VAL A 1 187 ? 7.038 -5.914 -14.824 1.00 96.56 187 VAL A N 1
ATOM 1448 C CA . VAL A 1 187 ? 7.880 -5.719 -13.636 1.00 96.56 187 VAL A CA 1
ATOM 1449 C C . VAL A 1 187 ? 7.748 -4.289 -13.114 1.00 96.56 187 VAL A C 1
ATOM 1451 O O . VAL A 1 187 ? 7.605 -4.103 -11.911 1.00 96.56 187 VAL A O 1
ATOM 1454 N N . ALA A 1 188 ? 7.713 -3.281 -13.987 1.00 97.19 188 ALA A N 1
ATOM 1455 C CA . ALA A 1 188 ? 7.498 -1.892 -13.588 1.00 97.19 188 ALA A CA 1
ATOM 1456 C C . ALA A 1 188 ? 6.142 -1.692 -12.896 1.00 97.19 188 ALA A C 1
ATOM 1458 O O . ALA A 1 188 ? 6.082 -1.073 -11.836 1.00 97.19 188 ALA A O 1
ATOM 1459 N N . LYS A 1 189 ? 5.067 -2.276 -13.443 1.00 96.94 189 LYS A N 1
ATOM 1460 C CA . LYS A 1 189 ? 3.735 -2.284 -12.822 1.00 96.94 189 LYS A CA 1
ATOM 1461 C C . LYS A 1 189 ? 3.749 -3.000 -11.476 1.00 96.94 189 LYS A C 1
ATOM 1463 O O . LYS A 1 189 ? 3.169 -2.485 -10.531 1.00 96.94 189 LYS A O 1
ATOM 1468 N N . ALA A 1 190 ? 4.429 -4.141 -11.361 1.00 97.69 190 ALA A N 1
ATOM 1469 C CA . ALA A 1 190 ? 4.565 -4.848 -10.089 1.00 97.69 190 ALA A CA 1
ATOM 1470 C C . ALA A 1 190 ? 5.335 -4.012 -9.053 1.00 97.69 190 ALA A C 1
ATOM 1472 O O . ALA A 1 190 ? 4.941 -3.961 -7.889 1.00 97.69 190 ALA A O 1
ATOM 1473 N N . ILE A 1 191 ? 6.395 -3.306 -9.465 1.00 97.50 191 ILE A N 1
ATOM 1474 C CA . ILE A 1 191 ? 7.126 -2.399 -8.575 1.00 97.50 191 ILE A CA 1
ATOM 1475 C C . ILE A 1 191 ? 6.213 -1.271 -8.093 1.00 97.50 191 ILE A C 1
ATOM 1477 O O . ILE A 1 191 ? 6.125 -1.035 -6.891 1.00 97.50 191 ILE A O 1
ATOM 1481 N N . TYR A 1 192 ? 5.527 -0.608 -9.022 1.00 96.62 192 TYR A N 1
ATOM 1482 C CA . TYR A 1 192 ? 4.688 0.551 -8.740 1.00 96.62 192 TYR A CA 1
ATOM 1483 C C . TYR A 1 192 ? 3.451 0.204 -7.899 1.00 96.62 192 TYR A C 1
ATOM 1485 O O . TYR A 1 192 ? 3.217 0.840 -6.880 1.00 96.62 192 TYR A O 1
ATOM 1493 N N . TRP A 1 193 ? 2.687 -0.824 -8.282 1.00 96.12 193 TRP A N 1
ATOM 1494 C CA . TRP A 1 193 ? 1.412 -1.159 -7.635 1.00 96.12 193 TRP A CA 1
ATOM 1495 C C . TRP A 1 193 ? 1.543 -2.066 -6.412 1.00 96.12 193 TRP A C 1
ATOM 1497 O O . TRP A 1 193 ? 0.637 -2.093 -5.586 1.00 96.12 193 TRP A O 1
ATOM 1507 N N . VAL A 1 194 ? 2.632 -2.834 -6.292 1.00 97.00 194 VAL A N 1
ATOM 1508 C CA . VAL A 1 194 ? 2.757 -3.858 -5.240 1.00 97.00 194 VAL A CA 1
ATOM 1509 C C . VAL A 1 194 ? 3.972 -3.617 -4.359 1.00 97.00 194 VAL A C 1
ATOM 1511 O O . VAL A 1 194 ? 3.828 -3.499 -3.147 1.00 97.00 194 VAL A O 1
ATOM 1514 N N . ILE A 1 195 ? 5.173 -3.541 -4.937 1.00 97.25 195 ILE A N 1
ATOM 1515 C CA . ILE A 1 195 ? 6.407 -3.534 -4.135 1.00 97.25 195 ILE A CA 1
ATOM 1516 C C . ILE A 1 195 ? 6.553 -2.225 -3.362 1.00 97.25 195 ILE A C 1
ATOM 1518 O O . ILE A 1 195 ? 6.829 -2.265 -2.166 1.00 97.25 195 ILE A O 1
ATOM 1522 N N . VAL A 1 196 ? 6.368 -1.074 -4.014 1.00 97.06 196 VAL A N 1
ATOM 1523 C CA . VAL A 1 196 ? 6.511 0.233 -3.357 1.00 97.06 196 VAL A CA 1
ATOM 1524 C C . VAL A 1 196 ? 5.450 0.424 -2.261 1.00 97.06 196 VAL A C 1
ATOM 1526 O O . VAL A 1 196 ? 5.857 0.645 -1.118 1.00 97.06 196 VAL A O 1
ATOM 1529 N N . PRO A 1 197 ? 4.136 0.257 -2.525 1.00 96.62 197 PRO A N 1
ATOM 1530 C CA . PRO A 1 197 ? 3.117 0.364 -1.481 1.00 96.62 197 PRO A CA 1
ATOM 1531 C C . PRO A 1 197 ? 3.283 -0.694 -0.388 1.00 96.62 197 PRO A C 1
ATOM 1533 O O . PRO A 1 197 ? 3.169 -0.385 0.795 1.00 96.62 197 PRO A O 1
ATOM 1536 N N . GLY A 1 198 ? 3.619 -1.934 -0.757 1.00 97.75 198 GLY A N 1
ATOM 1537 C CA . GLY A 1 198 ? 3.852 -3.017 0.199 1.00 97.75 198 GLY A CA 1
ATOM 1538 C C . GLY A 1 198 ? 5.026 -2.731 1.134 1.00 97.75 198 GLY A C 1
ATOM 1539 O O . GLY A 1 198 ? 4.934 -2.976 2.335 1.00 97.75 198 GLY A O 1
ATOM 1540 N N . PHE A 1 199 ? 6.109 -2.151 0.615 1.00 97.75 199 PHE A N 1
ATOM 1541 C CA . PHE A 1 199 ? 7.246 -1.735 1.431 1.00 97.75 199 PHE A CA 1
ATOM 1542 C C . PHE A 1 199 ? 6.901 -0.551 2.342 1.00 97.75 199 PHE A C 1
ATOM 1544 O O . PHE A 1 199 ? 7.250 -0.577 3.520 1.00 97.75 199 PHE A O 1
ATOM 1551 N N . GLN A 1 200 ? 6.181 0.457 1.839 1.00 96.00 200 GLN A N 1
ATOM 1552 C CA . GLN A 1 200 ? 5.698 1.577 2.658 1.00 96.00 200 GLN A CA 1
ATOM 1553 C C . GLN A 1 200 ? 4.799 1.089 3.800 1.00 96.00 200 GLN A C 1
ATOM 1555 O O . GLN A 1 200 ? 4.997 1.481 4.949 1.00 96.00 200 GLN A O 1
ATOM 1560 N N . PHE A 1 201 ? 3.865 0.185 3.502 1.00 95.50 201 PHE A N 1
ATOM 1561 C CA . PHE A 1 201 ? 2.989 -0.432 4.492 1.00 95.50 201 PHE A CA 1
ATOM 1562 C C . PHE A 1 201 ? 3.771 -1.249 5.527 1.00 95.50 201 PHE A C 1
ATOM 1564 O O . PHE A 1 201 ? 3.507 -1.148 6.726 1.00 95.50 201 PHE A O 1
ATOM 1571 N N . TRP A 1 202 ? 4.764 -2.025 5.087 1.00 97.12 202 TRP A N 1
ATOM 1572 C CA . TRP A 1 202 ? 5.631 -2.783 5.985 1.00 97.12 202 TRP A CA 1
ATOM 1573 C C . TRP A 1 202 ? 6.395 -1.864 6.945 1.00 97.12 202 TRP A C 1
ATOM 1575 O O . TRP A 1 202 ? 6.340 -2.070 8.156 1.00 97.12 202 TRP A O 1
ATOM 1585 N N . VAL A 1 203 ? 7.027 -0.801 6.433 1.00 97.44 203 VAL A N 1
ATOM 1586 C CA . VAL A 1 203 ? 7.726 0.194 7.265 1.00 97.44 203 VAL A CA 1
ATOM 1587 C C . VAL A 1 203 ? 6.765 0.872 8.247 1.00 97.44 203 VAL A C 1
ATOM 1589 O O . VAL A 1 203 ? 7.091 0.997 9.429 1.00 97.44 203 VAL A O 1
ATOM 1592 N N . ALA A 1 204 ? 5.574 1.272 7.791 1.00 93.06 204 ALA A N 1
ATOM 1593 C CA . ALA A 1 204 ? 4.553 1.878 8.646 1.00 93.06 204 ALA A CA 1
ATOM 1594 C C . ALA A 1 204 ? 4.110 0.928 9.770 1.00 93.06 204 ALA A C 1
ATOM 1596 O O . ALA A 1 204 ? 4.003 1.341 10.923 1.00 93.06 204 ALA A O 1
ATOM 1597 N N . THR A 1 205 ? 3.929 -0.357 9.458 1.00 92.44 205 THR A N 1
ATOM 1598 C CA . THR A 1 205 ? 3.572 -1.388 10.440 1.00 92.44 205 THR A CA 1
ATOM 1599 C C . THR A 1 205 ? 4.685 -1.589 11.465 1.00 92.44 205 THR A C 1
ATOM 1601 O O . THR A 1 205 ? 4.405 -1.621 12.658 1.00 92.44 205 THR A O 1
ATOM 1604 N N . CYS A 1 206 ? 5.952 -1.650 11.038 1.00 94.81 206 CYS A N 1
ATOM 1605 C CA . CYS A 1 206 ? 7.087 -1.736 11.960 1.00 94.81 206 CYS A CA 1
ATOM 1606 C C . CYS A 1 206 ? 7.143 -0.540 12.919 1.00 94.81 206 CYS A C 1
ATOM 1608 O O . CYS A 1 206 ? 7.440 -0.711 14.103 1.00 94.81 206 CYS A O 1
ATOM 1610 N N . PHE A 1 207 ? 6.856 0.667 12.425 1.00 94.62 207 PHE A N 1
ATOM 1611 C CA . PHE A 1 207 ? 6.811 1.861 13.263 1.00 94.62 207 PHE A CA 1
ATOM 1612 C C . PHE A 1 207 ? 5.650 1.812 14.266 1.00 94.62 207 PHE A C 1
ATOM 1614 O O . PHE A 1 207 ? 5.866 2.068 15.450 1.00 94.62 207 PHE A O 1
ATOM 1621 N N . LEU A 1 208 ? 4.445 1.446 13.813 1.00 89.19 208 LEU A N 1
ATOM 1622 C CA . LEU A 1 208 ? 3.267 1.311 14.674 1.00 89.19 208 LEU A CA 1
ATOM 1623 C C . LEU A 1 208 ? 3.463 0.254 15.766 1.00 89.19 208 LEU A C 1
ATOM 1625 O O . LEU A 1 208 ? 3.199 0.550 16.927 1.00 89.19 208 LEU A O 1
ATOM 1629 N N . ASP A 1 209 ? 3.985 -0.925 15.424 1.00 84.88 209 ASP A N 1
ATOM 1630 C CA . ASP A 1 209 ? 4.276 -2.005 16.379 1.00 84.88 209 ASP A CA 1
ATOM 1631 C C . ASP A 1 209 ? 5.310 -1.565 17.426 1.00 84.88 209 ASP A C 1
ATOM 1633 O O . ASP A 1 209 ? 5.102 -1.688 18.635 1.00 84.88 209 ASP A O 1
ATOM 1637 N N . THR A 1 210 ? 6.390 -0.926 16.969 1.00 90.56 210 THR A N 1
ATOM 1638 C CA . THR A 1 210 ? 7.419 -0.376 17.857 1.00 90.56 210 THR A CA 1
ATOM 1639 C C . THR A 1 210 ? 6.823 0.662 18.813 1.00 90.56 210 THR A C 1
ATOM 1641 O O . THR A 1 210 ? 7.086 0.635 20.017 1.00 90.56 210 THR A O 1
ATOM 1644 N N . TRP A 1 211 ? 5.993 1.572 18.299 1.00 86.94 211 TRP A N 1
ATOM 1645 C CA . TRP A 1 211 ? 5.312 2.590 19.098 1.00 86.94 211 TRP A CA 1
ATOM 1646 C C . TRP A 1 211 ? 4.354 1.979 20.129 1.00 86.94 211 TRP A C 1
ATOM 1648 O O . TRP A 1 211 ? 4.406 2.351 21.305 1.00 86.94 211 TRP A O 1
ATOM 1658 N N . GLN A 1 212 ? 3.518 1.024 19.710 1.00 79.69 212 GLN A N 1
ATOM 1659 C CA . GLN A 1 212 ? 2.593 0.282 20.571 1.00 79.69 212 GLN A CA 1
ATOM 1660 C C . GLN A 1 212 ? 3.342 -0.416 21.705 1.00 79.69 212 GLN A C 1
ATOM 1662 O O . GLN A 1 212 ? 2.973 -0.261 22.870 1.00 79.69 212 GLN A O 1
ATOM 1667 N N . TYR A 1 213 ? 4.444 -1.102 21.391 1.00 83.69 213 TYR A N 1
ATOM 1668 C CA . TYR A 1 213 ? 5.289 -1.757 22.384 1.00 83.69 213 TYR A CA 1
ATOM 1669 C C . TYR A 1 213 ? 5.827 -0.774 23.427 1.00 83.69 213 TYR A C 1
ATOM 1671 O O . TYR A 1 213 ? 5.736 -1.031 24.632 1.00 83.69 213 TYR A O 1
ATOM 1679 N N . PHE A 1 214 ? 6.376 0.364 22.990 1.00 86.81 214 PHE A N 1
ATOM 1680 C CA . PHE A 1 214 ? 6.914 1.361 23.913 1.00 86.81 214 PHE A CA 1
ATOM 1681 C C . PHE A 1 214 ? 5.833 1.952 24.815 1.00 86.81 214 PHE A C 1
ATOM 1683 O O . PHE A 1 214 ? 6.070 2.086 26.016 1.00 86.81 214 PHE A O 1
ATOM 1690 N N . TRP A 1 215 ? 4.651 2.259 24.275 1.00 82.44 215 TRP A N 1
ATOM 1691 C CA . TRP A 1 215 ? 3.537 2.785 25.064 1.00 82.44 215 TRP A CA 1
ATOM 1692 C C . TRP A 1 215 ? 2.989 1.771 26.055 1.00 82.44 215 TRP A C 1
ATOM 1694 O O . TRP A 1 215 ? 2.863 2.083 27.239 1.00 82.44 215 TRP A O 1
ATOM 1704 N N . HIS A 1 216 ? 2.739 0.546 25.602 1.00 78.31 216 HIS A N 1
ATOM 1705 C CA . HIS A 1 216 ? 2.289 -0.540 26.460 1.00 78.31 216 HIS A CA 1
ATOM 1706 C C . HIS A 1 216 ? 3.285 -0.782 27.603 1.00 78.31 216 HIS A C 1
ATOM 1708 O O . HIS A 1 216 ? 2.926 -0.815 28.783 1.00 78.31 216 HIS A O 1
ATOM 1714 N N . ARG A 1 217 ? 4.583 -0.839 27.284 1.00 83.25 217 ARG A N 1
ATOM 1715 C CA . ARG A 1 217 ? 5.638 -0.977 28.290 1.00 83.25 217 ARG A CA 1
ATOM 1716 C C . ARG A 1 217 ? 5.700 0.224 29.235 1.00 83.25 217 ARG A C 1
ATOM 1718 O O . ARG A 1 217 ? 5.865 0.036 30.439 1.00 83.25 217 ARG A O 1
ATOM 1725 N N . ALA A 1 218 ? 5.570 1.447 28.727 1.00 82.69 218 ALA A N 1
ATOM 1726 C CA . ALA A 1 218 ? 5.564 2.652 29.552 1.00 82.69 218 ALA A CA 1
ATOM 1727 C C . ALA A 1 218 ? 4.392 2.657 30.548 1.00 82.69 218 ALA A C 1
ATOM 1729 O O . ALA A 1 218 ? 4.596 2.995 31.717 1.00 82.69 218 ALA A O 1
ATOM 1730 N N . MET A 1 219 ? 3.204 2.206 30.123 1.00 79.25 219 MET A N 1
ATOM 1731 C CA . MET A 1 219 ? 2.032 2.050 30.994 1.00 79.25 219 MET A CA 1
ATOM 1732 C C . MET A 1 219 ? 2.292 1.069 32.142 1.00 79.25 219 MET A C 1
ATOM 1734 O O . MET A 1 219 ? 1.884 1.343 33.267 1.00 79.25 219 MET A O 1
ATOM 1738 N N . HIS A 1 220 ? 3.021 -0.024 31.899 1.00 79.25 220 HIS A N 1
ATOM 1739 C CA . HIS A 1 220 ? 3.360 -0.997 32.943 1.00 79.25 220 HIS A CA 1
ATOM 1740 C C . HIS A 1 220 ? 4.511 -0.571 33.866 1.00 79.25 220 HIS A C 1
ATOM 1742 O O . HIS A 1 220 ? 4.573 -1.016 35.011 1.00 79.25 220 HIS A O 1
ATOM 1748 N N . LEU A 1 221 ? 5.425 0.287 33.406 1.00 81.62 221 LEU A N 1
ATOM 1749 C CA . LEU A 1 221 ? 6.575 0.725 34.208 1.00 81.62 221 LEU A CA 1
ATOM 1750 C C . LEU A 1 221 ? 6.281 1.956 35.076 1.00 81.62 221 LEU A C 1
ATOM 1752 O O . LEU A 1 221 ? 6.854 2.103 36.158 1.00 81.62 221 LEU A O 1
ATOM 1756 N N . ASN A 1 222 ? 5.407 2.858 34.627 1.00 86.69 222 ASN A N 1
ATOM 1757 C CA . ASN A 1 222 ? 5.074 4.068 35.373 1.00 86.69 222 ASN A CA 1
ATOM 1758 C C . ASN A 1 222 ? 3.933 3.800 36.369 1.00 86.69 222 ASN A C 1
ATOM 1760 O O . ASN A 1 222 ? 2.808 3.539 35.967 1.00 86.69 222 ASN A O 1
ATOM 1764 N N . LYS A 1 223 ? 4.188 3.948 37.678 1.00 81.00 223 LYS A N 1
ATOM 1765 C CA . LYS A 1 223 ? 3.194 3.699 38.746 1.00 81.00 223 LYS A CA 1
ATOM 1766 C C . LYS A 1 223 ? 1.898 4.512 38.605 1.00 81.00 223 LYS A C 1
ATOM 1768 O O . LYS A 1 223 ? 0.825 4.022 38.959 1.00 81.00 223 LYS A O 1
ATOM 1773 N N . TRP A 1 224 ? 1.982 5.750 38.118 1.00 81.12 224 TRP A N 1
ATOM 1774 C CA . TRP A 1 224 ? 0.805 6.598 37.913 1.00 81.12 224 TRP A CA 1
ATOM 1775 C C . TRP A 1 224 ? -0.008 6.124 36.707 1.00 81.12 224 TRP A C 1
ATOM 1777 O O . TRP A 1 224 ? -1.221 5.950 36.820 1.00 81.12 224 TRP A O 1
ATOM 1787 N N . MET A 1 225 ? 0.663 5.833 35.587 1.00 70.19 225 MET A N 1
ATOM 1788 C CA . MET A 1 225 ? -0.008 5.314 34.392 1.00 70.19 225 MET A CA 1
ATOM 1789 C C . MET A 1 225 ? -0.576 3.926 34.647 1.00 70.19 225 MET A C 1
ATOM 1791 O O . MET A 1 225 ? -1.709 3.685 34.270 1.00 70.19 225 MET A O 1
ATOM 1795 N N . TYR A 1 226 ? 0.147 3.051 35.343 1.00 70.94 226 TYR A N 1
ATOM 1796 C CA . TYR A 1 226 ? -0.314 1.717 35.707 1.00 70.94 226 TYR A CA 1
ATOM 1797 C C . TYR A 1 226 ? -1.566 1.786 36.582 1.00 70.94 226 TYR A C 1
ATOM 1799 O O . TYR A 1 226 ? -2.589 1.223 36.226 1.00 70.94 226 TYR A O 1
ATOM 1807 N N . SER A 1 227 ? -1.541 2.545 37.685 1.00 68.38 227 SER A N 1
ATOM 1808 C CA . SER A 1 227 ? -2.708 2.632 38.579 1.00 68.38 227 SER A CA 1
ATOM 1809 C C . SER A 1 227 ? -3.930 3.270 37.911 1.00 68.38 227 SER A C 1
ATOM 1811 O O . SER A 1 227 ? -5.058 2.855 38.169 1.00 68.38 227 SER A O 1
ATOM 1813 N N . THR A 1 228 ? -3.715 4.238 37.018 1.00 71.00 228 THR A N 1
ATOM 1814 C CA . THR A 1 228 ? -4.790 4.867 36.241 1.00 71.00 228 THR A CA 1
ATOM 1815 C C . THR A 1 228 ? -5.301 3.941 35.136 1.00 71.00 228 THR A C 1
ATOM 1817 O O . THR A 1 228 ? -6.507 3.788 35.003 1.00 71.00 228 THR A O 1
ATOM 1820 N N . SER A 1 229 ? -4.413 3.270 34.396 1.00 62.97 229 SER A N 1
ATOM 1821 C CA . SER A 1 229 ? -4.769 2.348 33.305 1.00 62.97 229 SER A CA 1
ATOM 1822 C C . SER A 1 229 ? -5.470 1.112 33.840 1.00 62.97 229 SER A C 1
ATOM 1824 O O . SER A 1 229 ? -6.493 0.741 33.296 1.00 62.97 229 SER A O 1
ATOM 1826 N N . THR A 1 230 ? -4.997 0.521 34.941 1.00 61.09 230 THR A N 1
ATOM 1827 C CA . THR A 1 230 ? -5.686 -0.591 35.608 1.00 61.09 230 THR A CA 1
ATOM 1828 C C . THR A 1 230 ? -7.052 -0.156 36.126 1.00 61.09 230 THR A C 1
ATOM 1830 O O . THR A 1 230 ? -8.023 -0.855 35.902 1.00 61.09 230 THR A O 1
ATOM 1833 N N . ARG A 1 231 ? -7.186 1.037 36.722 1.00 58.84 231 ARG A N 1
ATOM 1834 C CA . ARG A 1 231 ? -8.503 1.543 37.146 1.00 58.84 231 ARG A CA 1
ATOM 1835 C C . ARG A 1 231 ? -9.450 1.796 35.964 1.00 58.84 231 ARG A C 1
ATOM 1837 O O . ARG A 1 231 ? -10.650 1.594 36.110 1.00 58.84 231 ARG A O 1
ATOM 1844 N N . LEU A 1 232 ? -8.934 2.261 34.826 1.00 56.66 232 LEU A N 1
ATOM 1845 C CA . LEU A 1 232 ? -9.724 2.469 33.610 1.00 56.66 232 LEU A CA 1
ATOM 1846 C C . LEU A 1 232 ? -10.107 1.129 32.959 1.00 56.66 232 LEU A C 1
ATOM 1848 O O . LEU A 1 232 ? -11.269 0.954 32.622 1.00 56.66 232 LEU A O 1
ATOM 1852 N N . LEU A 1 233 ? -9.175 0.177 32.861 1.00 56.44 233 LEU A N 1
ATOM 1853 C CA . LEU A 1 233 ? -9.358 -1.181 32.323 1.00 56.44 233 LEU A CA 1
ATOM 1854 C C . LEU A 1 233 ? -10.219 -2.089 33.210 1.00 56.44 233 LEU A C 1
ATOM 1856 O O . LEU A 1 233 ? -10.922 -2.949 32.704 1.00 56.44 233 LEU A O 1
ATOM 1860 N N . ASP A 1 234 ? -10.192 -1.920 34.529 1.00 53.59 234 ASP A N 1
ATOM 1861 C CA . ASP A 1 234 ? -11.076 -2.672 35.425 1.00 53.59 234 ASP A CA 1
ATOM 1862 C C . ASP A 1 234 ? -12.523 -2.160 35.301 1.00 53.59 234 ASP A C 1
ATOM 1864 O O . ASP A 1 234 ? -13.469 -2.934 35.409 1.00 53.59 234 ASP A O 1
ATOM 1868 N N . ASN A 1 235 ? -12.708 -0.865 35.015 1.00 49.31 235 ASN A N 1
ATOM 1869 C CA . ASN A 1 235 ? -14.023 -0.244 34.818 1.00 49.31 235 ASN A CA 1
ATOM 1870 C C . ASN A 1 235 ? -14.515 -0.257 33.361 1.00 49.31 235 ASN A C 1
ATOM 1872 O O . ASN A 1 235 ? -15.642 0.163 33.110 1.00 49.31 235 ASN A O 1
ATOM 1876 N N . THR A 1 236 ? -13.710 -0.708 32.397 1.00 45.16 236 THR A N 1
ATOM 1877 C CA . THR A 1 236 ? -14.082 -0.792 30.978 1.00 45.16 236 THR A CA 1
ATOM 1878 C C . THR A 1 236 ? -13.628 -2.140 30.426 1.00 45.16 236 THR A C 1
ATOM 1880 O O . THR A 1 236 ? -12.465 -2.496 30.521 1.00 45.16 236 THR A O 1
ATOM 1883 N N . ASN A 1 237 ? -14.551 -2.928 29.871 1.00 42.53 237 ASN A N 1
ATOM 1884 C CA . ASN A 1 237 ? -14.263 -4.261 29.318 1.00 42.53 237 ASN A CA 1
ATOM 1885 C C . ASN A 1 237 ? -12.991 -4.222 28.420 1.00 42.53 237 ASN A C 1
ATOM 1887 O O . ASN A 1 237 ? -12.951 -3.379 27.527 1.00 42.53 237 ASN A O 1
ATOM 1891 N N . PRO A 1 238 ? -11.964 -5.081 28.599 1.00 44.09 238 PRO A N 1
ATOM 1892 C CA . PRO A 1 238 ? -10.644 -4.970 27.940 1.00 44.09 238 PRO A CA 1
ATOM 1893 C C . PRO A 1 238 ? -10.651 -4.866 26.405 1.00 44.09 238 PRO A C 1
ATOM 1895 O O . PRO A 1 238 ? -9.656 -4.467 25.811 1.00 44.09 238 PRO A O 1
ATOM 1898 N N . MET A 1 239 ? -11.787 -5.143 25.765 1.00 37.81 239 MET A N 1
ATOM 1899 C CA . MET A 1 239 ? -12.024 -4.947 24.337 1.00 37.81 239 MET A CA 1
ATOM 1900 C C . MET A 1 239 ? -11.711 -3.521 23.834 1.00 37.81 239 MET A C 1
ATOM 1902 O O . MET A 1 239 ? -11.352 -3.373 22.673 1.00 37.81 239 MET A O 1
ATOM 1906 N N . TRP A 1 240 ? -11.822 -2.480 24.672 1.00 38.78 240 TRP A N 1
ATOM 1907 C CA . TRP A 1 240 ? -11.734 -1.075 24.233 1.00 38.78 240 TRP A CA 1
ATOM 1908 C C . TRP A 1 240 ? -10.311 -0.591 23.932 1.00 38.78 240 TRP A C 1
ATOM 1910 O O . TRP A 1 240 ? -10.080 0.013 22.883 1.00 38.78 240 TRP A O 1
ATOM 1920 N N . LEU A 1 241 ? -9.339 -0.908 24.793 1.00 39.44 241 LEU A N 1
ATOM 1921 C CA . LEU A 1 241 ? -7.938 -0.507 24.595 1.00 39.44 241 LEU A CA 1
ATOM 1922 C C . LEU A 1 241 ? -7.259 -1.281 23.454 1.00 39.44 241 LEU A C 1
ATOM 1924 O O . LEU A 1 241 ? -6.382 -0.726 22.788 1.00 39.44 241 LEU A O 1
ATOM 1928 N N . ASP A 1 242 ? -7.727 -2.498 23.162 1.00 37.16 242 ASP A N 1
ATOM 1929 C CA . ASP A 1 242 ? -7.307 -3.262 21.983 1.00 37.16 242 ASP A CA 1
ATOM 1930 C C . ASP A 1 242 ? -7.723 -2.551 20.677 1.00 37.16 242 ASP A C 1
ATOM 1932 O O . ASP A 1 242 ? -6.963 -2.540 19.711 1.00 37.16 242 ASP A O 1
ATOM 1936 N N . THR A 1 243 ? -8.874 -1.867 20.645 1.00 40.91 243 THR A N 1
ATOM 1937 C CA . THR A 1 243 ? -9.357 -1.129 19.456 1.00 40.91 243 THR A CA 1
ATOM 1938 C C . THR A 1 243 ? -8.539 0.119 19.119 1.00 40.91 243 THR A C 1
ATOM 1940 O O . THR A 1 243 ? -8.448 0.490 17.950 1.00 40.91 243 THR A O 1
ATOM 1943 N N . PHE A 1 244 ? -7.946 0.783 20.117 1.00 37.66 244 PHE A N 1
ATOM 1944 C CA . PHE A 1 244 ? -7.154 2.002 19.901 1.00 37.66 244 PHE A CA 1
ATOM 1945 C C . PHE A 1 244 ? -5.730 1.695 19.414 1.00 37.66 244 PHE A C 1
ATOM 1947 O O . PHE A 1 244 ? -5.078 2.544 18.804 1.00 37.66 244 PHE A O 1
ATOM 1954 N N . PHE A 1 245 ? -5.241 0.479 19.684 1.00 37.88 245 PHE A N 1
ATOM 1955 C CA . PHE A 1 245 ? -3.845 0.109 19.481 1.00 37.88 245 PHE A CA 1
ATOM 1956 C C . PHE A 1 245 ? -3.621 -1.162 18.657 1.00 37.88 245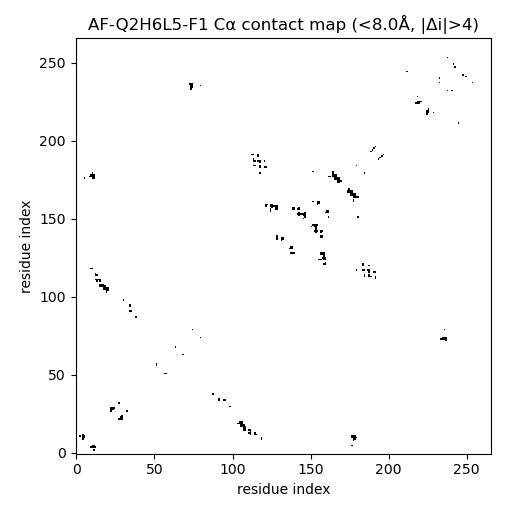 PHE A C 1
ATOM 1958 O O . PHE A 1 245 ? -2.464 -1.483 18.446 1.00 37.88 245 PHE A O 1
ATOM 1965 N N . LEU A 1 246 ? -4.625 -1.883 18.149 1.00 32.22 246 LEU A N 1
ATOM 1966 C CA . LEU A 1 246 ? -4.381 -3.074 17.322 1.00 32.22 246 LEU A CA 1
ATOM 1967 C C . LEU A 1 246 ? -5.200 -3.063 16.019 1.00 32.22 246 LEU A C 1
ATOM 1969 O O . LEU A 1 246 ? -6.375 -2.697 16.023 1.00 32.22 246 LEU A O 1
ATOM 1973 N N . PRO A 1 247 ? -4.611 -3.480 14.877 1.00 27.08 247 PRO A N 1
ATOM 1974 C CA . PRO A 1 247 ? -5.381 -3.752 13.669 1.00 27.08 247 PRO A CA 1
ATOM 1975 C C . PRO A 1 247 ? -6.397 -4.889 13.921 1.00 27.08 247 PRO A C 1
ATOM 1977 O O . PRO A 1 247 ? -6.180 -5.722 14.805 1.00 27.08 247 PRO A O 1
ATOM 1980 N N . PRO A 1 248 ? -7.472 -4.994 13.112 1.00 32.38 248 PRO A N 1
ATOM 1981 C CA . PRO A 1 248 ? -8.632 -5.874 13.346 1.00 32.38 248 PRO A CA 1
ATOM 1982 C C . PRO A 1 248 ? -8.349 -7.393 13.383 1.00 32.38 248 PRO A C 1
ATOM 1984 O O . PRO A 1 248 ? -9.275 -8.191 13.493 1.00 32.38 248 PRO A O 1
ATOM 1987 N N . LEU A 1 249 ? -7.085 -7.817 13.308 1.00 24.91 249 LEU A N 1
ATOM 1988 C CA . LEU A 1 249 ? -6.660 -9.217 13.370 1.00 24.91 249 LEU A CA 1
ATOM 1989 C C . LEU A 1 249 ? -6.332 -9.709 14.791 1.00 24.91 249 LEU A C 1
ATOM 1991 O O . LEU A 1 249 ? -6.141 -10.907 14.976 1.00 24.91 249 LEU A O 1
ATOM 1995 N N . ALA A 1 250 ? -6.316 -8.838 15.803 1.00 27.38 250 ALA A N 1
ATOM 1996 C CA . ALA A 1 250 ? -6.048 -9.226 17.193 1.00 27.38 250 ALA A CA 1
ATOM 1997 C C . ALA A 1 250 ? -7.305 -9.662 17.977 1.00 27.38 250 ALA A C 1
ATOM 1999 O O . ALA A 1 250 ? -7.369 -9.535 19.194 1.00 27.38 250 ALA A O 1
ATOM 2000 N N . PHE A 1 251 ? -8.310 -10.227 17.301 1.00 28.55 251 PHE A N 1
ATOM 2001 C CA . PHE A 1 251 ? -9.555 -10.699 17.929 1.00 28.55 251 PHE A CA 1
ATOM 2002 C C . PHE A 1 251 ? -9.374 -11.966 18.800 1.00 28.55 251 PHE A C 1
ATOM 2004 O O . PHE A 1 251 ? -10.350 -12.537 19.280 1.00 28.55 251 PHE A O 1
ATOM 2011 N N . THR A 1 252 ? -8.139 -12.446 18.998 1.00 26.42 252 THR A N 1
ATOM 2012 C CA . THR A 1 252 ? -7.858 -13.772 19.574 1.00 26.42 252 THR A CA 1
ATOM 2013 C C . THR A 1 252 ? -7.016 -13.778 20.853 1.00 26.42 252 THR A C 1
ATOM 2015 O O . THR A 1 252 ? -6.733 -14.863 21.351 1.00 26.42 252 THR A O 1
ATOM 2018 N N . SER A 1 253 ? -6.596 -12.635 21.415 1.00 26.05 253 SER A N 1
ATOM 2019 C CA . SER A 1 253 ? -5.666 -12.628 22.567 1.00 26.05 253 SER A CA 1
ATOM 2020 C C . SER A 1 253 ? -6.278 -12.360 23.945 1.00 26.05 253 SER A C 1
ATOM 2022 O O . SER A 1 253 ? -5.551 -12.438 24.934 1.00 26.05 253 SER A O 1
ATOM 2024 N N . ASN A 1 254 ? -7.595 -12.160 24.077 1.00 32.03 254 ASN A N 1
ATOM 2025 C CA . ASN A 1 254 ? -8.235 -11.968 25.393 1.00 32.03 254 ASN A CA 1
ATOM 2026 C C . ASN A 1 254 ? -8.436 -13.263 26.219 1.00 32.03 254 ASN A C 1
ATOM 2028 O O . ASN A 1 254 ? -9.289 -13.329 27.100 1.00 32.03 254 ASN A O 1
ATOM 2032 N N . THR A 1 255 ? -7.613 -14.294 25.994 1.00 30.34 255 THR A N 1
ATOM 2033 C CA . THR A 1 255 ? -7.589 -15.527 26.805 1.00 30.34 255 THR A CA 1
ATOM 2034 C C . THR A 1 255 ? -6.435 -15.612 27.806 1.00 30.34 255 THR A C 1
ATOM 2036 O O . THR A 1 255 ? -6.334 -16.618 28.507 1.00 30.34 255 THR A O 1
ATOM 2039 N N . CYS A 1 256 ? -5.568 -14.602 27.941 1.00 27.89 256 CYS A N 1
ATOM 2040 C CA . CYS A 1 256 ? -4.519 -14.647 28.965 1.00 27.89 256 CYS A CA 1
ATOM 2041 C C . CYS A 1 256 ? -4.983 -13.939 30.244 1.00 27.89 256 CYS A C 1
ATOM 2043 O O . CYS A 1 256 ? -4.948 -12.719 30.366 1.00 27.89 256 CYS A O 1
ATOM 2045 N N . GLY A 1 257 ? -5.491 -14.749 31.173 1.00 28.89 257 GLY A N 1
ATOM 2046 C CA . GLY A 1 257 ? -6.195 -14.312 32.365 1.00 28.89 257 GLY A CA 1
ATOM 2047 C C . GLY A 1 257 ? -5.410 -13.396 33.299 1.00 28.89 257 GLY A C 1
ATOM 2048 O O . GLY A 1 257 ? -4.259 -13.643 33.657 1.00 28.89 257 GLY A O 1
ATOM 2049 N N . SER A 1 258 ? -6.135 -12.424 33.841 1.00 29.72 258 SER A N 1
ATOM 2050 C CA . SER A 1 258 ? -5.933 -11.942 35.199 1.00 29.72 258 SER A CA 1
ATOM 2051 C C . SER A 1 258 ? -6.276 -13.073 36.182 1.00 29.72 258 SER A C 1
ATOM 2053 O O . SER A 1 258 ? -7.318 -13.056 36.841 1.00 29.72 258 SER A O 1
ATOM 2055 N N . SER A 1 259 ? -5.435 -14.107 36.271 1.00 27.70 259 SER A N 1
ATOM 2056 C CA . SER A 1 259 ? -5.462 -14.981 37.439 1.00 27.70 259 SER A CA 1
ATOM 2057 C C . SER A 1 259 ? -4.958 -14.149 38.612 1.00 27.70 259 SER A C 1
ATOM 2059 O O . SER A 1 259 ? -3.758 -13.920 38.767 1.00 27.70 259 SER A O 1
ATOM 2061 N N . SER A 1 260 ? -5.898 -13.654 39.407 1.00 32.44 260 SER A N 1
ATOM 2062 C CA . SER A 1 260 ? -5.677 -13.192 40.768 1.00 32.44 260 SER A CA 1
ATOM 2063 C C . SER A 1 260 ? -4.762 -14.181 41.493 1.00 32.44 260 SER A C 1
ATOM 2065 O O . SER A 1 260 ? -5.182 -15.294 41.813 1.00 32.44 260 SER A O 1
ATOM 2067 N N . ALA A 1 261 ? -3.508 -13.797 41.732 1.00 25.95 261 ALA A N 1
ATOM 2068 C CA . ALA A 1 261 ? -2.649 -14.515 42.659 1.00 25.95 261 ALA A CA 1
ATOM 2069 C C . ALA A 1 261 ? -3.288 -14.403 44.058 1.00 25.95 261 ALA A C 1
ATOM 2071 O O . ALA A 1 261 ? -3.462 -13.281 44.546 1.00 25.95 261 ALA A O 1
ATOM 2072 N N . PRO A 1 262 ? -3.692 -15.517 44.698 1.00 34.69 262 PRO A N 1
ATOM 2073 C CA . PRO A 1 262 ? -4.207 -15.471 46.054 1.00 34.69 262 PRO A CA 1
ATOM 2074 C C . PRO A 1 262 ? -3.062 -15.094 46.996 1.00 34.69 262 PRO A C 1
ATOM 2076 O O . PRO A 1 262 ? -1.918 -15.512 46.820 1.00 34.69 262 PRO A O 1
ATOM 2079 N N . GLY A 1 263 ? -3.383 -14.230 47.954 1.00 36.59 263 GLY A N 1
ATOM 2080 C CA . GLY A 1 263 ? -2.416 -13.516 48.768 1.00 36.59 263 GLY A CA 1
ATOM 2081 C C . GLY A 1 263 ? -1.391 -14.394 49.481 1.00 36.59 263 GLY A C 1
ATOM 2082 O O . GLY A 1 263 ? -1.707 -15.438 50.043 1.00 36.59 263 GLY A O 1
ATOM 2083 N N . LEU A 1 264 ? -0.174 -13.865 49.552 1.00 30.41 264 LEU A N 1
ATOM 2084 C CA . LEU A 1 264 ? 0.784 -14.173 50.603 1.00 30.41 264 LEU A CA 1
ATOM 2085 C C . LEU A 1 264 ? 1.346 -12.841 51.116 1.00 30.41 264 LEU A C 1
ATOM 2087 O O . LEU A 1 264 ? 2.215 -12.234 50.497 1.00 30.41 264 LEU A O 1
ATOM 2091 N N . ARG A 1 265 ? 0.785 -12.375 52.237 1.00 30.36 265 ARG A N 1
ATOM 2092 C CA . ARG A 1 265 ? 1.480 -11.526 53.216 1.00 30.36 265 ARG A CA 1
ATOM 2093 C C . ARG A 1 265 ? 2.083 -12.445 54.282 1.00 30.36 265 ARG A C 1
ATOM 2095 O O . ARG A 1 265 ? 1.498 -13.490 54.574 1.00 30.36 265 ARG A O 1
ATOM 2102 N N . PRO A 1 266 ? 3.240 -12.075 54.834 1.00 40.28 266 PRO A N 1
ATOM 2103 C CA . PRO A 1 266 ? 3.236 -11.457 56.164 1.00 40.28 266 PRO A CA 1
ATOM 2104 C C . PRO A 1 266 ? 3.212 -9.929 56.112 1.00 40.28 266 PRO A C 1
ATOM 2106 O O . PRO A 1 266 ? 3.921 -9.353 55.258 1.00 40.28 266 PRO A O 1
#

Secondary structure (DSSP, 8-state):
---TTGGGTPPPPPP---EEPPPSBTTB-HHHHHHHHHHHHHHHHHHHHHHHHHTT--GGG-SS-HHHHHHH--S-HHHHHHHHHHHHHHHHHHHHHHHHHSPPPEES-HHHHHHHHHHHHHHHHTTHHHHHHHTT--HHHHHHHHTTT-HHHHHHHTTS--TT-EEES-TTT--EEE---HHHHHHHHHIIIIIHHHHHHHHHHHHHHHHHHHHHHHHHH-HHHHHHHHHHHHSS-THHHHHHHS-TT-TT-TTS----PPP---

Mean predicted aligned error: 11.08 Å

Organism: Chaetomium globosum (strain ATCC 6205 / CBS 148.51 / DSM 1962 / NBRC 6347 / NRRL 1970) (NCBI:txid306901)

Solvent-accessible surface area (backbone atoms only — not comparable to full-atom values): 15533 Å² total; per-residue (Å²): 129,84,67,72,37,70,84,68,77,41,47,71,73,62,88,69,59,87,39,76,58,75,58,89,43,97,89,47,50,53,67,59,48,66,58,44,47,66,56,54,51,49,52,54,53,50,49,54,52,48,51,42,62,75,66,57,72,60,66,92,76,59,91,65,55,74,67,58,50,56,73,68,52,69,45,52,75,63,60,52,53,51,53,51,52,54,50,50,53,52,52,40,51,52,52,52,52,52,60,71,72,50,77,84,63,64,41,55,51,62,68,36,56,30,43,52,42,27,49,51,51,44,57,55,28,50,48,45,32,59,56,35,42,77,74,73,39,62,28,63,62,54,16,62,73,31,41,84,85,37,50,69,60,15,16,45,37,54,23,53,51,53,93,85,38,61,40,68,79,39,94,88,74,63,48,75,38,48,43,79,54,72,66,45,48,50,52,15,43,44,40,61,7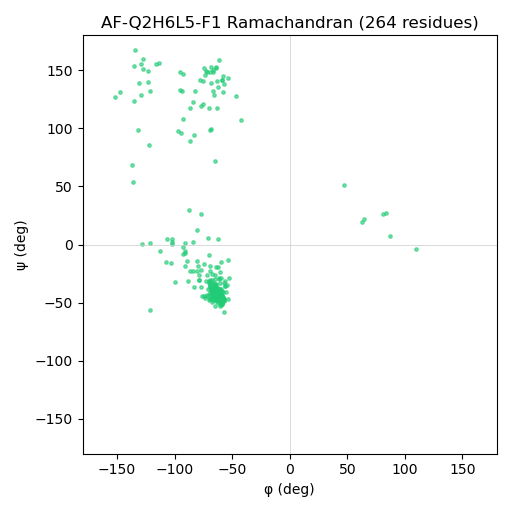3,43,49,50,55,50,49,53,50,50,54,52,48,55,50,50,52,52,50,47,50,52,51,57,50,46,34,71,70,36,70,68,48,30,57,50,47,51,56,50,46,60,50,33,70,70,70,58,67,49,64,80,70,47,68,94,81,67,84,76,65,94,76,76,71,88,72,77,77,78,85,83,77,135

Foldseek 3Di:
DPQPCQVVQHFGFDDWDKDFDDAPDPPDRPLVCVLCVVVVVVVVVVVVVVVCVVVVVCVVPDPDDPVRVVVQQLADPVNQVVVVVVVSVVSSVVSNVVVVVDDGDIDTCLSRQLSVQLRVVLQVLLCQCVVCVVVVDRLQVVLVVCCVPPVPVSCSSVSNNRPPAWDQPDPVPRDTGHDGDPVSSVVSCCCVVPVVVVVVVVVVVVVLVVVLVVVVVVCVPDPVSVVVVCVVCSHHPVVPVCVVRDDPPPPPPPPPDPPPDPDDDD

pLDDT: mean 79.6, std 19.98, range [24.91, 97.75]

InterPro domains:
  IPR050307 Sterol desaturase-related [PTHR11863] (29-228)